Protein AF-A0A0A5I351-F1 (afdb_monomer_lite)

Structure (mmCIF, N/CA/C/O backbone):
data_AF-A0A0A5I351-F1
#
_entry.id   AF-A0A0A5I351-F1
#
loop_
_atom_site.group_PDB
_atom_site.id
_atom_site.type_symbol
_atom_site.label_atom_id
_atom_site.label_alt_id
_atom_site.label_comp_id
_atom_site.label_asym_id
_atom_site.label_entity_id
_atom_site.label_seq_id
_atom_site.pdbx_PDB_ins_code
_atom_site.Cartn_x
_atom_site.Cartn_y
_atom_site.Cartn_z
_atom_site.occupancy
_atom_site.B_iso_or_equiv
_atom_site.auth_seq_id
_atom_site.auth_comp_id
_atom_site.auth_asym_id
_atom_site.auth_atom_id
_atom_site.pdbx_PDB_model_num
ATOM 1 N N . MET A 1 1 ? -51.657 -0.263 31.702 1.00 33.47 1 MET A N 1
ATOM 2 C CA . MET A 1 1 ? -50.292 -0.830 31.653 1.00 33.47 1 MET A CA 1
ATOM 3 C C . MET A 1 1 ? -49.416 0.074 30.795 1.00 33.47 1 MET A C 1
ATOM 5 O O . MET A 1 1 ? -49.515 0.026 29.576 1.00 33.47 1 MET A O 1
ATOM 9 N N . LYS A 1 2 ? -48.629 0.967 31.411 1.00 31.92 2 LYS A N 1
ATOM 10 C CA . LYS A 1 2 ? -47.552 1.670 30.699 1.00 31.92 2 LYS A CA 1
ATOM 11 C C . LYS A 1 2 ? -46.425 0.655 30.531 1.00 31.92 2 LYS A C 1
ATOM 13 O O . LYS A 1 2 ? -45.856 0.227 31.526 1.00 31.92 2 LYS A O 1
ATOM 18 N N . TRP A 1 3 ? -46.160 0.237 29.299 1.00 31.59 3 TRP A N 1
ATOM 19 C CA . TRP A 1 3 ? -44.965 -0.533 28.980 1.00 31.59 3 TRP A CA 1
ATOM 20 C C . TRP A 1 3 ? -43.760 0.332 29.357 1.00 31.59 3 TRP A C 1
ATOM 22 O O . TRP A 1 3 ? -43.550 1.383 28.747 1.00 31.59 3 TRP A O 1
ATOM 32 N N . ILE A 1 4 ? -43.019 -0.053 30.395 1.00 38.47 4 ILE A N 1
ATOM 33 C CA . ILE A 1 4 ? -41.724 0.557 30.695 1.00 38.47 4 ILE A CA 1
ATOM 34 C C . ILE A 1 4 ? -40.824 0.167 29.522 1.00 38.47 4 ILE A C 1
ATOM 36 O O . ILE A 1 4 ? -40.418 -0.983 29.390 1.00 38.47 4 ILE A O 1
ATOM 40 N N . ARG A 1 5 ? -40.603 1.104 28.595 1.00 51.41 5 ARG A N 1
ATOM 41 C CA . ARG A 1 5 ? -39.606 0.945 27.538 1.00 51.41 5 ARG A CA 1
ATOM 42 C C . ARG A 1 5 ? -38.252 1.176 28.183 1.00 51.41 5 ARG A C 1
ATOM 44 O O . ARG A 1 5 ? -37.837 2.319 28.341 1.00 51.41 5 ARG A O 1
ATOM 51 N N . SER A 1 6 ? -37.615 0.104 28.614 1.00 56.00 6 SER A N 1
ATOM 52 C CA . SER A 1 6 ? -36.294 0.186 29.214 1.00 56.00 6 SER A CA 1
ATOM 53 C C . SER A 1 6 ? -35.218 0.516 28.182 1.00 56.00 6 SER A C 1
ATOM 55 O O . SER A 1 6 ? -35.327 0.122 27.017 1.00 56.00 6 SER A O 1
ATOM 57 N N . LEU A 1 7 ? -34.168 1.223 28.609 1.00 60.59 7 LEU A N 1
ATOM 58 C CA . LEU A 1 7 ? -32.968 1.413 27.798 1.00 60.59 7 LEU A CA 1
ATOM 59 C C . LEU A 1 7 ? -32.170 0.099 27.786 1.00 60.59 7 LEU A C 1
ATOM 61 O O . LEU A 1 7 ? -31.776 -0.384 28.846 1.00 60.59 7 LEU A O 1
ATOM 65 N N . ILE A 1 8 ? -31.981 -0.475 26.597 1.00 67.75 8 ILE A N 1
ATOM 66 C CA . ILE A 1 8 ? -31.272 -1.744 26.367 1.00 67.75 8 ILE A CA 1
ATOM 67 C C . ILE A 1 8 ? -30.020 -1.450 25.547 1.00 67.75 8 ILE A C 1
ATOM 69 O O . ILE A 1 8 ? -30.076 -0.661 24.595 1.00 67.75 8 ILE A O 1
ATOM 73 N N . VAL A 1 9 ? -28.925 -2.109 25.915 1.00 63.59 9 VAL A N 1
ATOM 74 C CA . VAL A 1 9 ? -27.643 -2.074 25.214 1.00 63.59 9 VAL A CA 1
ATOM 75 C C . VAL A 1 9 ? -27.428 -3.391 24.491 1.00 63.59 9 VAL A C 1
ATOM 77 O O . VAL A 1 9 ? -27.630 -4.456 25.061 1.00 63.59 9 VAL A O 1
ATOM 80 N N . ILE A 1 10 ? -27.020 -3.314 23.229 1.00 68.56 10 ILE A N 1
ATOM 81 C CA . ILE A 1 10 ? -26.568 -4.458 22.446 1.00 68.56 10 ILE A CA 1
ATOM 82 C C . ILE A 1 10 ? -25.150 -4.151 21.988 1.00 68.56 10 ILE A C 1
ATOM 84 O O . ILE A 1 10 ? -24.910 -3.183 21.260 1.00 68.56 10 ILE A O 1
ATOM 88 N N . LEU A 1 11 ? -24.208 -4.986 22.410 1.00 57.97 11 LEU A N 1
ATOM 89 C CA . LEU A 1 11 ? -22.855 -4.945 21.891 1.00 57.97 11 LEU A CA 1
ATOM 90 C C . LEU A 1 11 ? -22.793 -5.777 20.609 1.00 57.97 11 LEU A C 1
ATOM 92 O O . LEU A 1 11 ? -22.993 -6.989 20.644 1.00 57.97 11 LEU A O 1
ATOM 96 N N . LEU A 1 12 ? -22.513 -5.136 19.477 1.00 51.72 12 LEU A N 1
ATOM 97 C CA . LEU A 1 12 ? -22.332 -5.836 18.208 1.00 51.72 12 LEU A CA 1
ATOM 98 C C . LEU A 1 12 ? -20.835 -5.953 17.925 1.00 51.72 12 LEU A C 1
ATOM 100 O O . LEU A 1 12 ? -20.168 -4.963 17.618 1.00 51.72 12 LEU A O 1
ATOM 104 N N . SER A 1 13 ? -20.297 -7.171 18.002 1.00 45.22 13 SER A N 1
ATOM 105 C CA . SER A 1 13 ? -19.042 -7.494 17.326 1.00 45.22 13 SER A CA 1
ATOM 106 C C . SER A 1 13 ? -19.362 -7.649 15.842 1.00 45.22 13 SER A C 1
ATOM 108 O O . SER A 1 13 ? -20.001 -8.618 15.445 1.00 45.22 13 SER A O 1
ATOM 110 N N . MET A 1 14 ? -18.955 -6.690 15.004 1.00 38.41 14 MET A N 1
ATOM 111 C CA . MET A 1 14 ? -18.854 -6.956 13.567 1.00 38.41 14 MET A CA 1
ATOM 112 C C . MET A 1 14 ? -17.725 -7.973 13.384 1.00 38.41 14 MET A C 1
ATOM 114 O O . MET A 1 14 ? -16.548 -7.619 13.369 1.00 38.41 14 MET A O 1
ATOM 118 N N . THR A 1 15 ? -18.099 -9.242 13.389 1.00 40.66 15 THR A N 1
ATOM 119 C CA . THR A 1 15 ? -17.407 -10.349 12.743 1.00 40.66 15 THR A CA 1
ATOM 120 C C . THR A 1 15 ? -18.491 -11.010 11.905 1.00 40.66 15 THR A C 1
ATOM 122 O O . THR A 1 15 ? -19.522 -11.437 12.427 1.00 40.66 15 THR A O 1
ATOM 125 N N . VAL A 1 16 ? -18.344 -11.004 10.580 1.00 29.11 16 VAL A N 1
ATOM 126 C CA . VAL A 1 16 ? -19.265 -11.749 9.718 1.00 29.11 16 VAL A CA 1
ATOM 127 C C . VAL A 1 16 ? -18.950 -13.227 9.913 1.00 29.11 16 VAL A C 1
ATOM 129 O O . VAL A 1 16 ? -18.081 -13.773 9.248 1.00 29.11 16 VAL A O 1
ATOM 132 N N . ILE A 1 17 ? -19.634 -13.871 10.856 1.00 34.94 17 ILE A N 1
ATOM 133 C CA . ILE A 1 17 ? -19.753 -15.328 10.916 1.00 34.94 17 ILE A CA 1
ATOM 134 C C . ILE A 1 17 ? -21.213 -15.640 11.238 1.00 34.94 17 ILE A C 1
ATOM 136 O O . ILE A 1 17 ? -21.656 -15.571 12.382 1.00 34.94 17 ILE A O 1
ATOM 140 N N . VAL A 1 18 ? -21.983 -15.963 10.200 1.00 34.78 18 VAL A N 1
ATOM 141 C CA . VAL A 1 18 ? -23.310 -16.565 10.349 1.00 34.78 18 VAL A CA 1
ATOM 142 C C . VAL A 1 18 ? -23.125 -18.075 10.378 1.00 34.78 18 VAL A C 1
ATOM 144 O O . VAL A 1 18 ? -23.017 -18.665 9.312 1.00 34.78 18 VAL A O 1
ATOM 147 N N . ILE A 1 19 ? -23.142 -18.703 11.559 1.00 34.41 19 ILE A N 1
ATOM 148 C CA . ILE A 1 19 ? -23.571 -20.104 11.716 1.00 34.41 19 ILE A CA 1
ATOM 149 C C . ILE A 1 19 ? -24.288 -20.263 13.065 1.00 34.41 19 ILE A C 1
ATOM 151 O O . ILE A 1 19 ? -23.690 -20.133 14.129 1.00 34.41 19 ILE A O 1
ATOM 155 N N . TYR A 1 20 ? -25.583 -20.588 13.010 1.00 38.78 20 TYR A N 1
ATOM 156 C CA . TYR A 1 20 ? -26.324 -21.162 14.132 1.00 38.78 20 TYR A CA 1
ATOM 157 C C . TYR A 1 20 ? -25.977 -22.648 14.240 1.00 38.78 20 TYR A C 1
ATOM 159 O O . TYR A 1 20 ? -26.481 -23.430 13.440 1.00 38.78 20 TYR A O 1
ATOM 167 N N . GLN A 1 21 ? -25.200 -23.050 15.245 1.00 35.12 21 GLN A N 1
ATOM 168 C CA . GLN A 1 21 ? -25.317 -24.379 15.852 1.00 35.12 21 GLN A CA 1
ATOM 169 C C . GLN A 1 21 ? -25.038 -24.280 17.352 1.00 35.12 21 GLN A C 1
ATOM 171 O O . GLN A 1 21 ? -23.968 -23.868 17.787 1.00 35.12 21 GLN A O 1
ATOM 176 N N . SER A 1 22 ? -26.043 -24.640 18.145 1.00 42.03 22 SER A N 1
ATOM 177 C CA . SER A 1 22 ? -25.962 -24.749 19.595 1.00 42.03 22 SER A CA 1
ATOM 178 C C . SER A 1 22 ? -25.113 -25.959 19.982 1.00 42.03 22 SER A C 1
ATOM 180 O O . SER A 1 22 ? -25.580 -27.093 19.875 1.00 42.03 22 SER A O 1
ATOM 182 N N . LEU A 1 23 ? -23.901 -25.722 20.471 1.00 35.81 23 LEU A N 1
ATOM 183 C CA . LEU A 1 23 ? -23.112 -26.686 21.231 1.00 35.81 23 LEU A CA 1
ATOM 184 C C . LEU A 1 23 ? -22.472 -25.930 22.393 1.00 35.81 23 LEU A C 1
ATOM 186 O O . LEU A 1 23 ? -21.867 -24.881 22.207 1.00 35.81 23 LEU A O 1
ATOM 190 N N . THR A 1 24 ? -22.656 -26.457 23.598 1.00 44.12 24 THR A N 1
ATOM 191 C CA . THR A 1 24 ? -22.039 -25.984 24.838 1.00 44.12 24 THR A CA 1
ATOM 192 C C . THR A 1 24 ? -20.520 -26.128 24.745 1.00 44.12 24 THR A C 1
ATOM 194 O O . THR A 1 24 ? -19.969 -27.162 25.120 1.00 44.12 24 THR A O 1
ATOM 197 N N . TYR A 1 25 ? -19.856 -25.107 24.217 1.00 45.59 25 TYR A N 1
ATOM 198 C CA . TYR A 1 25 ? -18.427 -24.880 24.385 1.00 45.59 25 TYR A CA 1
ATOM 199 C C . TYR A 1 25 ? -18.243 -23.988 25.615 1.00 45.59 25 TYR A C 1
ATOM 201 O O . TYR A 1 25 ? -19.057 -23.104 25.867 1.00 45.59 25 TYR A O 1
ATOM 209 N N . ALA A 1 26 ? -17.200 -24.230 26.411 1.00 47.50 26 ALA A N 1
ATOM 210 C CA . ALA A 1 26 ? -16.706 -23.177 27.291 1.00 47.50 26 ALA A CA 1
ATOM 211 C C . ALA A 1 26 ? -16.429 -21.965 26.392 1.00 47.50 26 ALA A C 1
ATOM 213 O O . ALA A 1 26 ? -15.724 -22.143 25.401 1.00 47.50 26 ALA A O 1
ATOM 214 N N . ASP A 1 27 ? -17.042 -20.808 26.667 1.00 55.91 27 ASP A N 1
ATOM 215 C CA . ASP A 1 27 ? -16.908 -19.615 25.824 1.00 55.91 27 ASP A CA 1
ATOM 216 C C . ASP A 1 27 ? -15.420 -19.247 25.705 1.00 55.91 27 ASP A C 1
ATOM 218 O O . ASP A 1 27 ? -14.842 -18.615 26.594 1.00 55.91 27 ASP A O 1
ATOM 222 N N . GLU A 1 28 ? -14.764 -19.690 24.630 1.00 71.69 28 GLU A N 1
ATOM 223 C CA . GLU A 1 28 ? -13.428 -19.227 24.291 1.00 71.69 28 GLU A CA 1
ATOM 224 C C . GLU A 1 28 ? -13.524 -17.732 24.002 1.00 71.69 28 GLU A C 1
ATOM 226 O O . GLU A 1 28 ? -14.395 -17.274 23.258 1.00 71.69 28 GLU A O 1
ATOM 231 N N . LEU A 1 29 ? -12.636 -16.955 24.624 1.00 83.69 29 LEU A N 1
ATOM 232 C CA . LEU A 1 29 ? -12.613 -15.513 24.427 1.00 83.69 29 LEU A CA 1
ATOM 233 C C . LEU A 1 29 ? -12.440 -15.190 22.941 1.00 83.69 29 LEU A C 1
ATOM 235 O O . LEU A 1 29 ? -11.512 -15.675 22.288 1.00 83.69 29 LEU A O 1
ATOM 239 N N . GLU A 1 30 ? -13.298 -14.303 22.434 1.00 89.44 30 GLU A N 1
ATOM 240 C CA . GLU A 1 30 ? -13.174 -13.772 21.080 1.00 89.44 30 GLU A CA 1
ATOM 241 C C . GLU A 1 30 ? -11.768 -13.182 20.900 1.00 89.44 30 GLU A C 1
ATOM 243 O O . GLU A 1 30 ? -11.354 -12.288 21.648 1.00 89.44 30 GLU A O 1
ATOM 248 N N . THR A 1 31 ? -11.033 -13.696 19.912 1.00 92.31 31 THR A N 1
ATOM 249 C CA . THR A 1 31 ? -9.697 -13.203 19.578 1.00 92.31 31 THR A CA 1
ATOM 250 C C . THR A 1 31 ? -9.784 -12.208 18.422 1.00 92.31 31 THR A C 1
ATOM 252 O O . THR A 1 31 ? -10.231 -12.547 17.327 1.00 92.31 31 THR A O 1
ATOM 255 N N . VAL A 1 32 ? -9.344 -10.973 18.651 1.00 93.31 32 VAL A N 1
ATOM 256 C CA . VAL A 1 32 ? -9.543 -9.828 17.747 1.00 93.31 32 VAL A CA 1
ATOM 257 C C . VAL A 1 32 ? -8.225 -9.146 17.386 1.00 93.31 32 VAL A C 1
ATOM 259 O O . VAL A 1 32 ? -7.232 -9.285 18.093 1.00 93.31 32 VAL A O 1
ATOM 262 N N . SER A 1 33 ? -8.192 -8.385 16.291 1.00 93.56 33 SER A N 1
ATOM 263 C CA . SER A 1 33 ? -7.034 -7.542 15.959 1.00 93.56 33 SER A CA 1
ATOM 264 C C . SER A 1 33 ? -6.674 -6.582 17.105 1.00 93.56 33 SER A C 1
ATOM 266 O O . SER A 1 33 ? -7.545 -6.118 17.845 1.00 93.56 33 SER A O 1
ATOM 268 N N . THR A 1 34 ? -5.396 -6.211 17.209 1.00 94.19 34 THR A N 1
ATOM 269 C CA . THR A 1 34 ? -4.937 -5.122 18.085 1.00 94.19 34 THR A CA 1
ATOM 270 C C . THR A 1 34 ? -5.583 -3.772 17.753 1.00 94.19 34 THR A C 1
ATOM 272 O O . THR A 1 34 ? -5.580 -2.883 18.597 1.00 94.19 34 THR A O 1
ATOM 275 N N . TYR A 1 35 ? -6.186 -3.625 16.572 1.00 91.62 35 TYR A N 1
ATOM 276 C CA . TYR A 1 35 ? -6.910 -2.431 16.123 1.00 91.62 35 TYR A CA 1
ATOM 277 C C . TYR A 1 35 ? -8.436 -2.543 16.260 1.00 91.62 35 TYR A C 1
ATOM 279 O O . TYR A 1 35 ? -9.181 -1.732 15.705 1.00 91.62 35 TYR A O 1
ATOM 287 N N . LYS A 1 36 ? -8.944 -3.555 16.981 1.00 92.62 36 LYS A N 1
ATOM 288 C CA . LYS A 1 36 ? -10.389 -3.804 17.084 1.00 92.62 36 LYS A CA 1
ATOM 289 C C . LYS A 1 36 ? -11.142 -2.579 17.605 1.00 92.62 36 LYS A C 1
ATOM 291 O O . LYS A 1 36 ? -10.974 -2.167 18.746 1.00 92.62 36 LYS A O 1
ATOM 296 N N . SER A 1 37 ? -12.060 -2.077 16.787 1.00 91.62 37 SER A N 1
ATOM 297 C CA . SER A 1 37 ? -13.068 -1.113 17.220 1.00 91.62 37 SER A CA 1
ATOM 298 C C . SER A 1 37 ? -14.349 -1.821 17.663 1.00 91.62 37 SER A C 1
ATOM 300 O O . SER A 1 37 ? -14.740 -2.849 17.098 1.00 91.62 37 SER A O 1
ATOM 302 N N . TRP A 1 38 ? -15.027 -1.254 18.659 1.00 94.00 38 TRP A N 1
ATOM 303 C CA . TRP A 1 38 ? -16.296 -1.763 19.185 1.00 94.00 38 TRP A CA 1
ATOM 304 C C . TRP A 1 38 ? -17.438 -0.814 18.850 1.00 94.00 38 TRP A C 1
ATOM 306 O O . TRP A 1 38 ? -17.253 0.400 18.830 1.00 94.00 38 TRP A O 1
ATOM 316 N N . LYS A 1 39 ? -18.633 -1.363 18.617 1.00 93.25 39 LYS A N 1
ATOM 317 C CA . LYS A 1 39 ? -19.871 -0.593 18.456 1.00 93.25 39 LYS A CA 1
ATOM 318 C C . LYS A 1 39 ? -20.868 -1.017 19.526 1.00 93.25 39 LYS A C 1
ATOM 320 O O . LYS A 1 39 ? -21.291 -2.174 19.579 1.00 93.25 39 LYS A O 1
ATOM 325 N N . ILE A 1 40 ? -21.256 -0.065 20.364 1.00 91.88 40 ILE A N 1
ATOM 326 C CA . ILE A 1 40 ? -22.314 -0.225 21.359 1.00 91.88 40 ILE A CA 1
ATOM 327 C C . ILE A 1 40 ? -23.579 0.389 20.779 1.00 91.88 40 ILE A C 1
ATOM 329 O O . ILE A 1 40 ? -23.609 1.590 20.523 1.00 91.88 40 ILE A O 1
ATOM 333 N N . THR A 1 41 ? -24.619 -0.416 20.581 1.00 90.50 41 THR A N 1
ATOM 334 C CA . THR A 1 41 ? -25.912 0.056 20.075 1.00 90.50 41 THR A CA 1
ATOM 335 C C . THR A 1 41 ? -26.918 0.156 21.209 1.00 90.50 41 THR A C 1
ATOM 337 O O . THR A 1 41 ? -27.127 -0.788 21.968 1.00 90.50 41 THR A O 1
ATOM 340 N N . PHE A 1 42 ? -27.586 1.294 21.291 1.00 88.75 42 PHE A N 1
ATOM 341 C CA . PHE A 1 42 ? -28.633 1.594 22.248 1.00 88.75 42 PHE A CA 1
ATOM 342 C C . PHE A 1 42 ? -29.983 1.638 21.537 1.00 88.75 42 PHE A C 1
ATOM 344 O O . PHE A 1 42 ? -30.133 2.216 20.458 1.00 88.75 42 PHE A O 1
ATOM 351 N N . ASN A 1 43 ? -31.017 1.076 22.160 1.00 88.56 43 ASN A N 1
ATOM 352 C CA . ASN A 1 43 ? -32.369 1.110 21.591 1.00 88.56 43 ASN A CA 1
ATOM 353 C C . ASN A 1 43 ? -33.010 2.520 21.604 1.00 88.56 43 ASN A C 1
ATOM 355 O O . ASN A 1 43 ? -34.008 2.758 20.917 1.00 88.56 43 ASN A O 1
ATOM 359 N N . THR A 1 44 ? -32.451 3.458 22.374 1.00 91.12 44 THR A N 1
ATOM 360 C CA . THR A 1 44 ? -32.946 4.831 22.558 1.00 91.12 44 THR A CA 1
ATOM 361 C C . THR A 1 44 ? -31.770 5.817 22.509 1.00 91.12 44 THR A C 1
ATOM 363 O O . THR A 1 44 ? -30.730 5.494 23.074 1.00 91.12 44 THR A O 1
ATOM 366 N N . PRO A 1 45 ? -31.922 7.012 21.895 1.00 95.31 45 PRO A N 1
ATOM 367 C CA . PRO A 1 45 ? -30.868 8.031 21.844 1.00 95.31 45 PRO A CA 1
ATOM 368 C C . PRO A 1 45 ? -30.315 8.406 23.228 1.00 95.31 45 PRO A C 1
ATOM 370 O O . PRO A 1 45 ? -31.098 8.659 24.155 1.00 95.31 45 PRO A O 1
ATOM 373 N N . ILE A 1 46 ? -28.992 8.470 23.353 1.00 94.06 46 ILE A N 1
ATOM 374 C CA . ILE A 1 46 ? -28.235 8.674 24.594 1.00 94.06 46 ILE A CA 1
ATOM 375 C C . ILE A 1 46 ? -27.795 10.124 24.757 1.00 94.06 46 ILE A C 1
ATOM 377 O O . ILE A 1 46 ? -27.390 10.761 23.793 1.00 94.06 46 ILE A O 1
ATOM 381 N N . SER A 1 47 ? -27.866 10.647 25.984 1.00 94.62 47 SER A N 1
ATOM 382 C CA . SER A 1 47 ? -27.334 11.975 26.283 1.00 94.62 47 SER A CA 1
ATOM 383 C C . SER A 1 47 ? -25.795 11.960 26.213 1.00 94.62 47 SER A C 1
ATOM 385 O O . SER A 1 47 ? -25.177 11.154 26.919 1.00 94.62 47 SER A O 1
ATOM 387 N N . PRO A 1 48 ? -25.166 12.844 25.413 1.00 93.81 48 PRO A N 1
ATOM 388 C CA . PRO A 1 48 ? -23.709 12.912 25.276 1.00 93.81 48 PRO A CA 1
ATOM 389 C C . PRO A 1 48 ? -22.962 13.131 26.597 1.00 93.81 48 PRO A C 1
ATOM 391 O O . PRO A 1 48 ? -21.855 12.624 26.751 1.00 93.81 48 PRO A O 1
ATOM 394 N N . ASP A 1 49 ? -23.580 13.808 27.572 1.00 94.06 49 ASP A N 1
ATOM 395 C CA . ASP A 1 49 ? -22.973 14.126 28.877 1.00 94.06 49 ASP A CA 1
ATOM 396 C C . ASP A 1 49 ? -22.543 12.876 29.666 1.00 94.06 49 ASP A C 1
ATOM 398 O O . ASP A 1 49 ? -21.682 12.939 30.545 1.00 94.06 49 ASP A O 1
ATOM 402 N N . TYR A 1 50 ? -23.138 11.724 29.344 1.00 92.25 50 TYR A N 1
ATOM 403 C CA . TYR A 1 50 ? -22.883 10.448 30.008 1.00 92.25 50 TYR A CA 1
ATOM 404 C C . TYR A 1 50 ? -21.988 9.508 29.193 1.00 92.25 50 TYR A C 1
ATOM 406 O O . TYR A 1 50 ? -21.799 8.358 29.590 1.00 92.25 50 TYR A O 1
ATOM 414 N N . ILE A 1 51 ? -21.432 9.959 28.065 1.00 93.19 51 ILE A N 1
ATOM 415 C CA . ILE A 1 51 ? -20.487 9.191 27.246 1.00 93.19 51 ILE A CA 1
ATOM 416 C C . ILE A 1 51 ? -19.081 9.745 27.469 1.00 93.19 51 ILE A C 1
ATOM 418 O O . ILE A 1 51 ? -18.700 10.769 26.909 1.00 93.19 51 ILE A O 1
ATOM 422 N N . ASN A 1 52 ? -18.308 9.076 28.322 1.00 93.06 52 ASN A N 1
ATOM 423 C CA . ASN A 1 52 ? -16.953 9.481 28.687 1.00 93.06 52 ASN A CA 1
ATOM 424 C C . ASN A 1 52 ? -16.132 8.268 29.164 1.00 93.06 52 ASN A C 1
ATOM 426 O O . ASN A 1 52 ? -16.634 7.147 29.235 1.00 93.06 52 ASN A O 1
ATOM 430 N N . SER A 1 53 ? -14.864 8.495 29.505 1.00 91.25 53 SER A N 1
ATOM 431 C CA . SER A 1 53 ? -13.921 7.446 29.917 1.00 91.25 53 SER A CA 1
ATOM 432 C C . SER A 1 53 ? -14.196 6.830 31.297 1.00 91.25 53 SER A C 1
ATOM 434 O O . SER A 1 53 ? -13.517 5.870 31.672 1.00 91.25 53 SER A O 1
ATOM 436 N N . ASP A 1 54 ? -15.170 7.342 32.057 1.00 91.69 54 ASP A N 1
ATOM 437 C CA . ASP A 1 54 ? -15.653 6.724 33.296 1.00 91.69 54 ASP A CA 1
ATOM 438 C C . ASP A 1 54 ? -16.844 5.796 33.059 1.00 91.69 54 ASP A C 1
ATOM 440 O O . ASP A 1 54 ? -16.956 4.767 33.733 1.00 91.69 54 ASP A O 1
ATOM 444 N N . SER A 1 55 ? -17.704 6.123 32.089 1.00 92.62 55 SER A N 1
ATOM 445 C CA . SER A 1 55 ? -18.854 5.294 31.722 1.00 92.62 55 SER A CA 1
ATOM 446 C C . SER A 1 55 ? -18.504 4.202 30.716 1.00 92.62 55 SER A C 1
ATOM 448 O O . SER A 1 55 ? -19.041 3.105 30.820 1.00 92.62 55 SER A O 1
ATOM 450 N N . ILE A 1 56 ? -17.599 4.443 29.766 1.00 95.38 56 ILE A N 1
ATOM 451 C CA . ILE A 1 56 ? -17.193 3.447 28.766 1.00 95.38 56 ILE A CA 1
ATOM 452 C C . ILE A 1 56 ? -15.672 3.431 28.664 1.00 95.38 56 ILE A C 1
ATOM 454 O O . ILE A 1 56 ? -15.050 4.434 28.319 1.00 95.38 56 ILE A O 1
ATOM 458 N N . TYR A 1 57 ? -15.056 2.288 28.954 1.00 95.94 57 TYR A N 1
ATOM 459 C CA . TYR A 1 57 ? -13.601 2.154 28.900 1.00 95.94 57 TYR A CA 1
ATOM 460 C C . TYR A 1 57 ? -13.159 0.710 28.689 1.00 95.94 57 TYR A C 1
ATOM 462 O O . TYR A 1 57 ? -13.900 -0.234 28.950 1.00 95.94 57 TYR A O 1
ATOM 470 N N . VAL A 1 58 ? -11.911 0.541 28.256 1.00 97.25 58 VAL A N 1
ATOM 471 C CA . VAL A 1 58 ? -11.260 -0.767 28.130 1.00 97.25 58 VAL A CA 1
ATOM 472 C C . VAL A 1 58 ? -10.237 -0.920 29.253 1.00 97.25 58 VAL A C 1
ATOM 474 O O . VAL A 1 58 ? -9.464 0.002 29.519 1.00 97.25 58 VAL A O 1
ATOM 477 N N . MET A 1 59 ? -10.236 -2.064 29.929 1.00 97.31 59 MET A N 1
ATOM 478 C CA . MET A 1 59 ? -9.272 -2.431 30.965 1.00 97.31 59 MET A CA 1
ATOM 479 C C . MET A 1 59 ? -8.330 -3.506 30.432 1.00 97.31 59 MET A C 1
ATOM 481 O O . MET A 1 59 ? -8.778 -4.452 29.794 1.00 97.31 59 MET A O 1
ATOM 485 N N . ASN A 1 60 ? -7.032 -3.347 30.668 1.00 97.44 60 ASN A N 1
ATOM 486 C CA . ASN A 1 60 ? -6.035 -4.383 30.428 1.00 97.44 60 ASN A CA 1
ATOM 487 C C . ASN A 1 60 ? -5.992 -5.296 31.663 1.00 97.44 60 ASN A C 1
ATOM 489 O O . ASN A 1 60 ? -5.649 -4.829 32.753 1.00 97.44 60 ASN A O 1
ATOM 493 N N . GLU A 1 61 ? -6.330 -6.575 31.495 1.00 97.62 61 GLU A N 1
ATOM 494 C CA . GLU A 1 61 ? -6.465 -7.522 32.614 1.00 97.62 61 GLU A CA 1
ATOM 495 C C . GLU A 1 61 ? -5.121 -7.892 33.251 1.00 97.62 61 GLU A C 1
ATOM 497 O O . GLU A 1 61 ? -5.058 -8.183 34.441 1.00 97.62 61 GLU A O 1
ATOM 502 N N . GLU A 1 62 ? -4.025 -7.832 32.495 1.00 95.44 62 GLU A N 1
ATOM 503 C CA . GLU A 1 62 ? -2.689 -8.157 33.008 1.00 95.44 62 GLU A CA 1
ATOM 504 C C . GLU A 1 62 ? -2.149 -7.064 33.938 1.00 95.44 62 GLU A C 1
ATOM 506 O O . GLU A 1 62 ? -1.465 -7.341 34.922 1.00 95.44 62 GLU A O 1
ATOM 511 N N . THR A 1 63 ? -2.453 -5.802 33.632 1.00 96.25 63 THR A N 1
ATOM 512 C CA . THR A 1 63 ? -1.959 -4.645 34.400 1.00 96.25 63 THR A CA 1
ATOM 513 C C . THR A 1 63 ? -2.974 -4.101 35.401 1.00 96.25 63 THR A C 1
ATOM 515 O O . THR A 1 63 ? -2.604 -3.312 36.273 1.00 96.25 63 THR A O 1
ATOM 518 N N . GLY A 1 64 ? -4.254 -4.450 35.247 1.00 95.94 64 GLY A N 1
ATOM 519 C CA . GLY A 1 64 ? -5.370 -3.858 35.987 1.00 95.94 64 GLY A CA 1
ATOM 520 C C . GLY A 1 64 ? -5.597 -2.370 35.686 1.00 95.94 64 GLY A C 1
ATOM 521 O O . GLY A 1 64 ? -6.261 -1.679 36.460 1.00 95.94 64 GLY A O 1
ATOM 522 N N . LYS A 1 65 ? -5.019 -1.836 34.600 1.00 96.06 65 LYS A N 1
ATOM 523 C CA . LYS A 1 65 ? -5.107 -0.414 34.230 1.00 96.06 65 LYS A CA 1
ATOM 524 C C . LYS A 1 65 ? -6.058 -0.195 33.058 1.00 96.06 65 LYS A C 1
ATOM 526 O O . LYS A 1 65 ? -6.177 -1.033 32.166 1.00 96.06 65 LYS A O 1
ATOM 531 N N . ARG A 1 66 ? -6.708 0.974 33.036 1.00 95.94 66 ARG A N 1
ATOM 532 C CA . ARG A 1 66 ? -7.486 1.425 31.873 1.00 95.94 66 ARG A CA 1
ATOM 533 C C . ARG A 1 66 ? -6.555 1.733 30.700 1.00 95.94 66 ARG A C 1
ATOM 535 O O . ARG A 1 66 ? -5.493 2.324 30.892 1.00 95.94 66 ARG A O 1
ATOM 542 N N . VAL A 1 67 ? -6.988 1.382 29.495 1.00 95.12 67 VAL A N 1
ATOM 543 C CA . VAL A 1 67 ? -6.342 1.793 28.246 1.00 95.12 67 VAL A CA 1
ATOM 544 C C . VAL A 1 67 ? -6.658 3.270 28.013 1.00 95.12 67 VAL A C 1
ATOM 546 O O . VAL A 1 67 ? -7.821 3.642 27.876 1.00 95.12 67 VAL A O 1
ATOM 549 N N . SER A 1 68 ? -5.632 4.121 27.997 1.00 90.56 68 SER A N 1
ATOM 550 C CA . SER A 1 68 ? -5.786 5.575 27.839 1.00 90.56 68 SER A CA 1
ATOM 551 C C . SER A 1 68 ? -5.937 6.026 26.384 1.00 90.56 68 SER A C 1
ATOM 553 O O . SER A 1 68 ? -6.426 7.123 26.134 1.00 90.56 68 SER A O 1
ATOM 555 N N . SER A 1 69 ? -5.534 5.195 25.424 1.00 91.19 69 SER A N 1
ATOM 556 C CA . SER A 1 69 ? -5.547 5.472 23.983 1.00 91.19 69 SER A CA 1
ATOM 557 C C . SER A 1 69 ? -6.833 4.988 23.312 1.00 91.19 69 SER A C 1
ATOM 559 O O . SER A 1 69 ? -6.791 4.273 22.315 1.00 91.19 69 SER A O 1
ATOM 561 N N . VAL A 1 70 ? -7.989 5.317 23.888 1.00 93.50 70 VAL A N 1
ATOM 562 C CA . VAL A 1 70 ? -9.302 4.940 23.349 1.00 93.50 70 VAL A CA 1
ATOM 563 C C . VAL A 1 70 ? -10.150 6.187 23.150 1.00 93.50 70 VAL A C 1
ATOM 565 O O . VAL A 1 70 ? -10.357 6.961 24.084 1.00 93.50 70 VAL A O 1
ATOM 568 N N . GLN A 1 71 ? -10.671 6.355 21.939 1.00 94.69 71 GLN A N 1
ATOM 569 C CA . GLN A 1 71 ? -11.590 7.424 21.579 1.00 94.69 71 GLN A CA 1
ATOM 570 C C . GLN A 1 71 ? -13.029 6.904 21.534 1.00 94.69 71 GLN A C 1
ATOM 572 O O . GLN A 1 71 ? -13.303 5.840 20.975 1.00 94.69 71 GLN A O 1
ATOM 577 N N . LEU A 1 72 ? -13.949 7.677 22.114 1.00 95.12 72 LEU A N 1
ATOM 578 C CA . LEU A 1 72 ? -15.386 7.421 22.075 1.00 95.12 72 LEU A CA 1
ATOM 579 C C . LEU A 1 72 ? -16.047 8.389 21.095 1.00 95.12 72 LEU A C 1
ATOM 581 O O . LEU A 1 72 ? -15.870 9.599 21.216 1.00 95.12 72 LEU A O 1
ATOM 585 N N . ASN A 1 73 ? -16.837 7.864 20.164 1.00 94.75 73 ASN A N 1
ATOM 586 C CA . ASN A 1 73 ? -17.574 8.660 19.186 1.00 94.75 73 ASN A CA 1
ATOM 587 C C . ASN A 1 73 ? -19.055 8.281 19.220 1.00 94.75 73 ASN A C 1
ATOM 589 O O . ASN A 1 73 ? -19.404 7.123 18.991 1.00 94.75 73 ASN A O 1
ATOM 593 N N . LEU A 1 74 ? -19.925 9.251 19.497 1.00 94.88 74 LEU A N 1
ATOM 594 C CA . LEU A 1 74 ? -21.375 9.068 19.475 1.00 94.88 74 LEU A CA 1
ATOM 595 C C . LEU A 1 74 ? -21.914 9.380 18.072 1.00 94.88 74 LEU A C 1
ATOM 597 O O . LEU A 1 74 ? -21.585 10.413 17.489 1.00 94.88 74 LEU A O 1
ATOM 601 N N . SER A 1 75 ? -22.746 8.496 17.528 1.00 96.00 75 SER A N 1
ATOM 602 C CA . SER A 1 75 ? -23.394 8.683 16.230 1.00 96.00 75 SER A CA 1
ATOM 603 C C . SER A 1 75 ? -24.343 9.885 16.225 1.00 96.00 75 SER A C 1
ATOM 605 O O . SER A 1 75 ? -24.844 10.313 17.264 1.00 96.00 75 SER A O 1
ATOM 607 N N . GLN A 1 76 ? -24.659 10.404 15.035 1.00 94.56 76 GLN A N 1
ATOM 608 C CA . GLN A 1 76 ? -25.570 11.548 14.882 1.00 94.56 76 GLN A CA 1
ATOM 609 C C . GLN A 1 76 ? -26.980 11.282 15.436 1.00 94.56 76 GLN A C 1
ATOM 611 O O . GLN A 1 76 ? -27.603 12.178 15.998 1.00 94.56 76 GLN A O 1
ATOM 616 N N . ASP A 1 77 ? -27.474 10.045 15.323 1.00 95.06 77 ASP A N 1
ATOM 617 C CA . ASP A 1 77 ? -28.756 9.624 15.904 1.00 95.06 77 ASP A CA 1
ATOM 618 C C . ASP A 1 77 ? -28.673 9.315 17.412 1.00 95.06 77 ASP A C 1
ATOM 620 O O . ASP A 1 77 ? -29.679 8.962 18.034 1.00 95.06 77 ASP A O 1
ATOM 624 N N . GLN A 1 78 ? -27.477 9.465 17.992 1.00 95.69 78 GLN A N 1
ATOM 625 C CA . GLN A 1 78 ? -27.123 9.237 19.391 1.00 95.69 78 GLN A CA 1
ATOM 626 C C . GLN A 1 78 ? -27.428 7.821 19.890 1.00 95.69 78 GLN A C 1
ATOM 628 O O . GLN A 1 78 ? -27.607 7.606 21.088 1.00 95.69 78 GLN A O 1
ATOM 633 N N . LYS A 1 79 ? -27.514 6.837 18.994 1.00 92.88 79 LYS A N 1
ATOM 634 C CA . LYS A 1 79 ? -27.811 5.442 19.350 1.00 92.88 79 LYS A CA 1
ATOM 635 C C . LYS A 1 79 ? -26.611 4.520 19.272 1.00 92.88 79 LYS A C 1
ATOM 637 O O . LYS A 1 79 ? -26.712 3.397 19.750 1.00 92.88 79 LYS A O 1
ATOM 642 N N . VAL A 1 80 ? -25.502 4.945 18.684 1.00 94.00 80 VAL A N 1
ATOM 643 C CA . VAL A 1 80 ? -24.309 4.112 18.546 1.00 94.00 80 VAL A CA 1
ATOM 644 C C . VAL A 1 80 ? -23.120 4.844 19.136 1.00 94.00 80 VAL A C 1
ATOM 646 O O . VAL A 1 80 ? -22.815 5.960 18.728 1.00 94.00 80 VAL A O 1
ATOM 649 N N . VAL A 1 81 ? -22.439 4.209 20.085 1.00 94.31 81 VAL A N 1
ATOM 650 C CA . VAL A 1 81 ? -21.124 4.655 20.550 1.00 94.31 81 VAL A CA 1
ATOM 651 C C . VAL A 1 81 ? -20.074 3.740 19.941 1.00 94.31 81 VAL A C 1
ATOM 653 O O . VAL A 1 81 ? -20.092 2.529 20.170 1.00 94.31 81 VAL A O 1
ATOM 656 N N . THR A 1 82 ? -19.163 4.319 19.169 1.00 94.12 82 THR A N 1
ATOM 657 C CA . THR A 1 82 ? -17.977 3.631 18.660 1.00 94.12 82 THR A CA 1
ATOM 658 C C . THR A 1 82 ? -16.816 3.854 19.617 1.00 94.12 82 THR A C 1
ATOM 660 O O . THR A 1 82 ? -16.577 4.979 20.054 1.00 94.12 82 THR A O 1
ATOM 663 N N . ILE A 1 83 ? -16.095 2.781 19.922 1.00 95.06 83 ILE A N 1
ATOM 664 C CA . ILE A 1 83 ? -14.895 2.762 20.757 1.00 95.06 83 ILE A CA 1
ATOM 665 C C . ILE A 1 83 ? -13.742 2.361 19.855 1.00 95.06 83 ILE A C 1
ATOM 667 O O . ILE A 1 83 ? -13.713 1.226 19.378 1.00 95.06 83 ILE A O 1
ATOM 671 N N . GLN A 1 84 ? -12.823 3.287 19.614 1.00 92.75 84 GLN A N 1
ATOM 672 C CA . GLN A 1 84 ? -11.724 3.097 18.677 1.00 92.75 84 GLN A CA 1
ATOM 673 C C . GLN A 1 84 ? -10.383 3.271 19.398 1.00 92.75 84 GLN A C 1
ATOM 675 O O . GLN A 1 84 ? -10.168 4.315 20.022 1.00 92.75 84 GLN A O 1
ATOM 680 N N . PRO A 1 85 ? -9.482 2.275 19.354 1.00 93.00 85 PRO A N 1
ATOM 681 C CA . PRO A 1 85 ? -8.117 2.473 19.818 1.00 93.00 85 PRO A CA 1
ATOM 682 C C . PRO A 1 85 ? -7.409 3.499 18.919 1.00 93.00 85 PRO A C 1
ATOM 684 O O . PRO A 1 85 ? -7.419 3.364 17.700 1.00 93.00 85 PRO A O 1
ATOM 687 N N . THR A 1 86 ? -6.789 4.521 19.513 1.00 89.94 86 THR A N 1
ATOM 688 C CA . THR A 1 86 ? -5.928 5.489 18.800 1.00 89.94 86 THR A CA 1
ATOM 689 C C . THR A 1 86 ? -4.483 5.006 18.679 1.00 89.94 86 THR A C 1
ATOM 691 O O . THR A 1 86 ? -3.689 5.576 17.941 1.00 89.94 86 THR A O 1
ATOM 694 N N . VAL A 1 87 ? -4.142 3.954 19.425 1.00 90.19 87 VAL A N 1
ATOM 695 C CA . VAL A 1 87 ? -2.897 3.185 19.356 1.00 90.19 87 VAL A CA 1
ATOM 696 C C . VAL A 1 87 ? -3.298 1.719 19.526 1.00 90.19 87 VAL A C 1
ATOM 698 O O . VAL A 1 87 ? -4.161 1.456 20.373 1.00 90.19 87 VAL A O 1
ATOM 701 N N . PRO A 1 88 ? -2.704 0.769 18.778 1.00 91.75 88 PRO A N 1
ATOM 702 C CA . PRO A 1 88 ? -3.051 -0.643 18.887 1.00 91.75 88 PRO A CA 1
ATOM 703 C C . PRO A 1 88 ? -2.963 -1.146 20.330 1.00 91.75 88 PRO A C 1
ATOM 705 O O . PRO A 1 88 ? -2.027 -0.831 21.070 1.00 91.75 88 PRO A O 1
ATOM 708 N N . TYR A 1 89 ? -3.934 -1.971 20.717 1.00 94.69 89 TYR A N 1
ATOM 709 C CA . TYR A 1 89 ? -3.893 -2.715 21.970 1.00 94.69 89 TYR A CA 1
ATOM 710 C C . TYR A 1 89 ? -2.625 -3.577 22.052 1.00 94.69 89 TYR A C 1
ATOM 712 O O . TYR A 1 89 ? -2.084 -4.012 21.032 1.00 94.69 89 TYR A O 1
ATOM 720 N N . ASN A 1 90 ? -2.173 -3.878 23.274 1.00 94.94 90 ASN A N 1
ATOM 721 C CA . ASN A 1 90 ? -1.078 -4.829 23.469 1.00 94.94 90 ASN A CA 1
ATOM 722 C C . ASN A 1 90 ? -1.426 -6.171 22.800 1.00 94.94 90 ASN A C 1
ATOM 724 O O . ASN A 1 90 ? -2.556 -6.635 22.966 1.00 94.94 90 ASN A O 1
ATOM 728 N N . PRO A 1 91 ? -0.507 -6.781 22.031 1.00 94.56 91 PRO A N 1
ATOM 729 C CA . PRO A 1 91 ? -0.762 -8.042 21.348 1.00 94.56 91 PRO A CA 1
ATOM 730 C C . PRO A 1 91 ? -0.825 -9.202 22.340 1.00 94.56 91 PRO A C 1
ATOM 732 O O . PRO A 1 91 ? -0.148 -9.187 23.365 1.00 94.56 91 PRO A O 1
ATOM 735 N N . THR A 1 92 ? -1.585 -10.243 22.006 1.00 94.88 92 THR A N 1
ATOM 736 C CA . THR A 1 92 ? -1.747 -11.469 22.813 1.00 94.88 92 THR A CA 1
ATOM 737 C C . THR A 1 92 ? -2.261 -11.257 24.244 1.00 94.88 92 THR A C 1
ATOM 739 O O . THR A 1 92 ? -2.162 -12.169 25.063 1.00 94.88 92 THR A O 1
ATOM 742 N N . THR A 1 93 ? -2.868 -10.104 24.525 1.00 96.06 93 THR A N 1
ATOM 743 C CA . THR A 1 93 ? -3.309 -9.673 25.858 1.00 96.06 93 THR A CA 1
ATOM 744 C C . THR A 1 93 ? -4.828 -9.735 25.989 1.00 96.06 93 THR A C 1
ATOM 746 O O . THR A 1 93 ? -5.566 -9.490 25.031 1.00 96.06 93 THR A O 1
ATOM 749 N N . THR A 1 94 ? -5.304 -10.059 27.191 1.00 97.44 94 THR A N 1
ATOM 750 C CA . THR A 1 94 ? -6.734 -10.043 27.525 1.00 97.44 94 THR A CA 1
ATOM 751 C C . THR A 1 94 ? -7.163 -8.665 28.020 1.00 97.44 94 THR A C 1
ATOM 753 O O . THR A 1 94 ? -6.500 -8.040 28.853 1.00 97.44 94 THR A O 1
ATOM 756 N N . PHE A 1 95 ? -8.310 -8.210 27.529 1.00 97.06 95 PHE A N 1
ATOM 757 C CA . PHE A 1 95 ? -8.934 -6.953 27.909 1.00 97.06 95 PHE A CA 1
ATOM 758 C C . PHE A 1 95 ? -10.404 -7.159 28.261 1.00 97.06 95 PHE A C 1
ATOM 760 O O . PHE A 1 95 ? -11.051 -8.075 27.754 1.00 97.06 95 PHE A O 1
ATOM 767 N N . THR A 1 96 ? -10.950 -6.240 29.054 1.00 97.00 96 THR A N 1
ATOM 768 C CA . THR A 1 96 ? -12.392 -6.125 29.292 1.00 97.00 96 THR A CA 1
ATOM 769 C C . THR A 1 96 ? -12.888 -4.758 28.839 1.00 97.00 96 THR A C 1
ATOM 771 O O . THR A 1 96 ? -12.442 -3.725 29.341 1.00 97.00 96 THR A O 1
ATOM 774 N N . LEU A 1 97 ? -13.838 -4.728 27.905 1.00 96.50 97 LEU A N 1
ATOM 775 C CA . LEU A 1 97 ? -14.652 -3.545 27.633 1.00 96.50 97 LEU A CA 1
ATOM 776 C C . LEU A 1 97 ? -15.711 -3.424 28.729 1.00 96.50 97 LEU A C 1
ATOM 778 O O . LEU A 1 97 ? -16.486 -4.355 28.930 1.00 96.50 97 LEU A O 1
ATOM 782 N N . HIS A 1 98 ? -15.772 -2.278 29.397 1.00 95.06 98 HIS A N 1
ATOM 783 C CA . HIS A 1 98 ? -16.769 -1.960 30.412 1.00 95.06 98 HIS A CA 1
ATOM 784 C C . HIS A 1 98 ? -17.717 -0.864 29.930 1.00 95.06 98 HIS A C 1
ATOM 786 O O . HIS A 1 98 ? -17.278 0.154 29.396 1.00 95.06 98 HIS A O 1
ATOM 792 N N . ILE A 1 99 ? -19.006 -1.058 30.199 1.00 94.12 99 ILE A N 1
ATOM 793 C CA . ILE A 1 99 ? -20.096 -0.107 29.981 1.00 94.12 99 ILE A CA 1
ATOM 794 C C . ILE A 1 99 ? -20.788 0.068 31.334 1.00 94.12 99 ILE A C 1
ATOM 796 O O . ILE A 1 99 ? -21.599 -0.753 31.756 1.00 94.12 99 ILE A O 1
ATOM 800 N N . LYS A 1 100 ? -20.410 1.109 32.067 1.00 90.94 100 LYS A N 1
ATOM 801 C CA . LYS A 1 100 ? -20.843 1.376 33.438 1.00 90.94 100 LYS A CA 1
ATOM 802 C C . LYS A 1 100 ? -21.943 2.420 33.514 1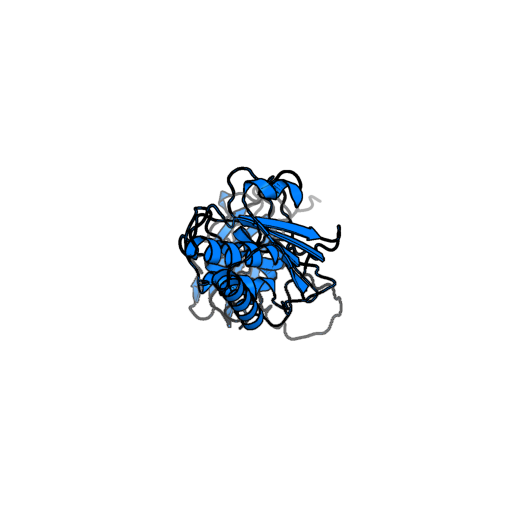.00 90.94 100 LYS A C 1
ATOM 804 O O . LYS A 1 100 ? -22.088 3.291 32.665 1.00 90.94 100 LYS A O 1
ATOM 809 N N . GLN A 1 101 ? -22.708 2.331 34.594 1.00 81.12 101 GLN A N 1
ATOM 810 C CA . GLN A 1 101 ? -23.712 3.319 34.958 1.00 81.12 101 GLN A CA 1
ATOM 811 C C . GLN A 1 101 ? -23.091 4.561 35.627 1.00 81.12 101 GLN A C 1
ATOM 813 O O . GLN A 1 101 ? -22.052 4.439 36.279 1.00 81.12 101 GLN A O 1
ATOM 818 N N . PRO A 1 102 ? -23.774 5.721 35.560 1.00 84.50 102 PRO A N 1
ATOM 819 C CA . PRO A 1 102 ? -25.005 5.955 34.805 1.00 84.50 102 PRO A CA 1
ATOM 820 C C . PRO A 1 102 ? -24.717 6.295 33.333 1.00 84.50 102 PRO A C 1
ATOM 822 O O . PRO A 1 102 ? -23.952 7.204 33.040 1.00 84.50 102 PRO A O 1
ATOM 825 N N . ILE A 1 103 ? -25.407 5.619 32.412 1.00 90.06 103 ILE A N 1
ATOM 826 C CA . ILE A 1 103 ? -25.613 6.094 31.037 1.00 90.06 103 ILE A CA 1
ATOM 827 C C . ILE A 1 103 ? -27.094 6.430 30.918 1.00 90.06 103 ILE A C 1
ATOM 829 O O . ILE A 1 103 ? -27.939 5.585 31.223 1.00 90.06 103 ILE A O 1
ATOM 833 N N . ILE A 1 104 ? -27.422 7.664 30.533 1.00 92.56 104 ILE A N 1
ATOM 834 C CA . ILE A 1 104 ? -28.801 8.164 30.538 1.00 92.56 104 ILE A CA 1
ATOM 835 C C . ILE A 1 104 ? -29.224 8.544 29.124 1.00 92.56 104 ILE A C 1
ATOM 837 O O . ILE A 1 104 ? -28.513 9.237 28.401 1.00 92.56 104 ILE A O 1
ATOM 841 N N . SER A 1 105 ? -30.413 8.099 28.726 1.00 92.94 105 SER A N 1
ATOM 842 C CA . SER A 1 105 ? -31.023 8.513 27.464 1.00 92.94 105 SER A CA 1
ATOM 843 C C . SER A 1 105 ? -31.357 10.007 27.444 1.00 92.94 105 SER A C 1
ATOM 845 O O . SER A 1 105 ? -31.586 10.633 28.476 1.00 92.94 105 SER A O 1
ATOM 847 N N . THR A 1 106 ? -31.535 10.566 26.252 1.00 93.50 106 THR A N 1
ATOM 848 C CA . THR A 1 106 ? -32.078 11.926 26.044 1.00 93.50 106 THR A CA 1
ATOM 849 C C . THR A 1 106 ? -33.453 12.154 26.687 1.00 93.50 106 THR A C 1
ATOM 851 O O . THR A 1 106 ? -33.882 13.289 26.862 1.00 93.50 106 THR A O 1
ATOM 854 N N . LYS A 1 107 ? -34.155 11.077 27.062 1.00 92.44 107 LYS A N 1
ATOM 855 C CA . LYS A 1 107 ? -35.449 11.107 27.761 1.00 92.44 107 LYS A CA 1
ATOM 856 C C . LYS A 1 107 ? -35.323 10.977 29.282 1.00 92.44 107 LYS A C 1
ATOM 858 O O . LYS A 1 107 ? -36.332 10.765 29.949 1.00 92.44 107 LYS A O 1
ATOM 863 N N . GLY A 1 108 ? -34.109 11.027 29.828 1.00 91.12 108 GLY A N 1
ATOM 864 C CA . GLY A 1 108 ? -33.858 10.873 31.262 1.00 91.12 108 GLY A CA 1
ATOM 865 C C . GLY A 1 108 ? -33.988 9.436 31.778 1.00 91.12 108 GLY A C 1
ATOM 866 O O . GLY A 1 108 ? -33.971 9.223 32.986 1.00 91.12 108 GLY A O 1
ATOM 867 N N . MET A 1 109 ? -34.131 8.439 30.896 1.00 88.50 109 MET A N 1
ATOM 868 C CA . MET A 1 109 ? -34.192 7.028 31.303 1.00 88.50 109 MET A CA 1
ATOM 869 C C . MET A 1 109 ? -32.769 6.472 31.449 1.00 88.50 109 MET A C 1
ATOM 871 O O . MET A 1 109 ? -32.040 6.508 30.450 1.00 88.50 109 MET A O 1
ATOM 875 N N . PRO A 1 110 ? -32.368 5.972 32.632 1.00 88.75 110 PRO A N 1
ATOM 876 C CA . PRO A 1 110 ? -31.059 5.363 32.829 1.00 88.75 110 PRO A CA 1
ATOM 877 C C . PRO A 1 110 ? -30.991 3.964 32.204 1.00 88.75 110 PRO A C 1
ATOM 879 O O . PRO A 1 110 ? -32.000 3.267 32.070 1.00 88.75 110 PRO A O 1
ATOM 882 N N . MET A 1 111 ? -29.780 3.549 31.846 1.00 84.75 111 MET A N 1
ATOM 883 C CA . MET A 1 111 ? -29.456 2.174 31.475 1.00 84.75 111 MET A CA 1
ATOM 884 C C . MET A 1 111 ? -29.701 1.250 32.668 1.00 84.75 111 MET A C 1
ATOM 886 O O . MET A 1 111 ? -29.277 1.568 33.778 1.00 84.75 111 MET A O 1
ATOM 890 N N . MET A 1 112 ? -30.386 0.124 32.448 1.00 76.81 112 MET A N 1
ATOM 891 C CA . MET A 1 112 ? -30.826 -0.740 33.551 1.00 76.81 112 MET A CA 1
ATOM 892 C C . MET A 1 112 ? -29.679 -1.445 34.265 1.00 76.81 112 MET A C 1
ATOM 894 O O . MET A 1 112 ? -29.674 -1.481 35.491 1.00 76.81 112 MET A O 1
ATOM 898 N N . GLU A 1 113 ? -28.700 -1.947 33.515 1.00 81.31 113 GLU A N 1
ATOM 899 C CA . GLU A 1 113 ? -27.539 -2.667 34.041 1.00 81.31 113 GLU A CA 1
ATOM 900 C C . GLU A 1 113 ? -26.298 -2.302 33.230 1.00 81.31 113 GLU A C 1
ATOM 902 O O . GLU A 1 113 ? -26.399 -1.943 32.057 1.00 81.31 113 GLU A O 1
ATOM 907 N N . GLY A 1 114 ? -25.142 -2.312 33.892 1.00 85.06 114 GLY A N 1
ATOM 908 C CA . GLY A 1 114 ? -23.863 -2.203 33.205 1.00 85.06 114 GLY A CA 1
ATOM 909 C C . GLY A 1 114 ? -23.529 -3.505 32.489 1.00 85.06 114 GLY A C 1
ATOM 910 O O . GLY A 1 114 ? -23.901 -4.578 32.946 1.00 85.06 114 GLY A O 1
ATOM 911 N N . GLU A 1 115 ? -22.787 -3.396 31.399 1.00 89.56 115 GLU A N 1
ATOM 912 C CA . GLU A 1 115 ? -22.371 -4.527 30.576 1.00 89.56 115 GLU A CA 1
ATOM 913 C C . GLU A 1 115 ? -20.848 -4.598 30.533 1.00 89.56 115 GLU A C 1
ATOM 915 O O . GLU A 1 115 ? -20.150 -3.582 30.650 1.00 89.56 115 GLU A O 1
ATOM 920 N N . GLN A 1 116 ? -20.316 -5.800 30.350 1.00 92.50 116 GLN A N 1
ATOM 921 C CA . GLN A 1 116 ? -18.895 -5.980 30.093 1.00 92.50 116 GLN A CA 1
ATOM 922 C C . GLN A 1 116 ? -18.651 -7.105 29.097 1.00 92.50 116 GLN A C 1
ATOM 924 O O . GLN A 1 116 ? -19.369 -8.102 29.085 1.00 92.50 116 GLN A O 1
ATOM 929 N N . LYS A 1 117 ? -17.605 -6.964 28.284 1.00 92.69 117 LYS A N 1
ATOM 930 C CA . LYS A 1 117 ? -17.165 -8.012 27.362 1.00 92.69 117 LYS A CA 1
ATOM 931 C C . LYS A 1 117 ? -15.662 -8.188 27.445 1.00 92.69 117 LYS A C 1
ATOM 933 O O . LYS A 1 117 ? -14.914 -7.247 27.188 1.00 92.69 117 LYS A O 1
ATOM 938 N N . GLN A 1 118 ? -15.241 -9.405 27.767 1.00 95.50 118 GLN A N 1
ATOM 939 C CA . GLN A 1 118 ? -13.846 -9.800 27.650 1.00 95.50 118 GLN A CA 1
ATOM 940 C C . GLN A 1 118 ? -13.505 -10.165 26.207 1.00 95.50 118 GLN A C 1
ATOM 942 O O . GLN A 1 118 ? -14.323 -10.740 25.487 1.00 95.50 118 GLN A O 1
ATOM 947 N N . PHE A 1 119 ? -12.290 -9.830 25.797 1.00 94.56 119 PHE A N 1
ATOM 948 C CA . PHE A 1 119 ? -11.722 -10.201 24.509 1.00 94.56 119 PHE A CA 1
ATOM 949 C C . PHE A 1 119 ? -10.211 -10.370 24.633 1.00 94.56 119 PHE A C 1
ATOM 951 O O . PHE A 1 119 ? -9.578 -9.806 25.529 1.00 94.56 119 PHE A O 1
ATOM 958 N N . LYS A 1 120 ? -9.624 -11.131 23.715 1.00 95.69 120 LYS A N 1
ATOM 959 C CA . LYS A 1 120 ? -8.175 -11.297 23.616 1.00 95.69 120 LYS A CA 1
ATOM 960 C C . LYS A 1 120 ? -7.676 -10.700 22.310 1.00 95.69 120 LYS A C 1
ATOM 962 O O . LYS A 1 120 ? -8.336 -10.819 21.284 1.00 95.69 120 LYS A O 1
ATOM 967 N N . THR A 1 121 ? -6.520 -10.058 22.314 1.00 94.81 121 THR A N 1
ATOM 968 C CA . THR A 1 121 ? -5.910 -9.573 21.072 1.00 94.81 121 THR A CA 1
ATOM 969 C C . THR A 1 121 ? -5.078 -10.660 20.393 1.00 94.81 121 THR A C 1
ATOM 971 O O . THR A 1 121 ? -4.474 -11.515 21.045 1.00 94.81 121 THR A O 1
ATOM 974 N N . LYS A 1 122 ? -5.031 -10.622 19.060 1.00 93.38 122 LYS A N 1
ATOM 975 C CA . LYS A 1 122 ? -4.099 -11.392 18.227 1.00 93.38 122 LYS A CA 1
ATOM 976 C C . LYS A 1 122 ? -2.651 -10.941 18.474 1.00 93.38 122 LYS A C 1
ATOM 978 O O . LYS A 1 122 ? -2.387 -10.017 19.246 1.00 93.38 122 LYS A O 1
ATOM 983 N N . GLY A 1 123 ? -1.708 -11.612 17.813 1.00 92.31 123 GLY A N 1
ATOM 984 C CA . GLY A 1 123 ? -0.319 -11.164 17.734 1.00 92.31 123 GLY A CA 1
ATOM 985 C C . GLY A 1 123 ? -0.181 -9.763 17.134 1.00 92.31 123 GLY A C 1
ATOM 986 O O . GLY A 1 123 ? -1.143 -9.179 16.635 1.00 92.31 123 GLY A O 1
ATOM 987 N N . LYS A 1 124 ? 1.039 -9.222 17.186 1.00 91.38 124 LYS A N 1
ATOM 988 C CA . LYS A 1 124 ? 1.355 -7.968 16.500 1.00 91.38 124 LYS A CA 1
ATOM 989 C C . LYS A 1 124 ? 1.149 -8.177 14.990 1.00 91.38 124 LYS A C 1
ATOM 991 O O . LYS A 1 124 ? 1.696 -9.157 14.486 1.00 91.38 124 LYS A O 1
ATOM 996 N N . PRO A 1 125 ? 0.416 -7.293 14.291 1.00 92.81 125 PRO A N 1
ATOM 997 C CA . PRO A 1 125 ? 0.251 -7.401 12.847 1.00 92.81 125 PRO A CA 1
ATOM 998 C C . PRO A 1 125 ? 1.584 -7.414 12.093 1.00 92.81 125 PRO A C 1
ATOM 1000 O O . PRO A 1 125 ? 2.574 -6.841 12.562 1.00 92.81 125 PRO A O 1
ATOM 1003 N N . LYS A 1 126 ? 1.594 -8.073 10.929 1.00 95.81 126 LYS A N 1
ATOM 1004 C CA . LYS A 1 126 ? 2.762 -8.212 10.044 1.00 95.81 126 LYS A CA 1
ATOM 1005 C C . LYS A 1 126 ? 3.319 -6.851 9.631 1.00 95.81 126 LYS A C 1
ATOM 1007 O O . LYS A 1 126 ? 4.528 -6.633 9.693 1.00 95.81 126 LYS A O 1
ATOM 1012 N N . TYR A 1 127 ? 2.428 -5.926 9.288 1.00 96.00 127 TYR A N 1
ATOM 1013 C CA . TYR A 1 127 ? 2.772 -4.576 8.853 1.00 96.00 127 TYR A CA 1
ATOM 1014 C C . TYR A 1 127 ? 2.567 -3.536 9.957 1.00 96.00 127 TYR A C 1
ATOM 1016 O O . TYR A 1 127 ? 1.826 -3.747 10.918 1.00 96.00 127 TYR A O 1
ATOM 1024 N N . SER A 1 128 ? 3.270 -2.409 9.846 1.00 94.19 128 SER A N 1
ATOM 1025 C CA . SER A 1 128 ? 3.111 -1.268 10.750 1.00 94.19 128 SER A CA 1
ATOM 1026 C C . SER A 1 128 ? 1.959 -0.367 10.308 1.00 94.19 128 SER A C 1
ATOM 1028 O O . SER A 1 128 ? 1.626 -0.334 9.126 1.00 94.19 128 SER A O 1
ATOM 1030 N N . GLU A 1 129 ? 1.430 0.441 11.234 1.00 91.25 129 GLU A N 1
ATOM 1031 C CA . GLU A 1 129 ? 0.451 1.487 10.897 1.00 91.25 129 GLU A CA 1
ATOM 1032 C C . GLU A 1 129 ? 0.964 2.406 9.790 1.00 91.25 129 GLU A C 1
ATOM 1034 O O . GLU A 1 129 ? 0.263 2.669 8.828 1.00 91.25 129 GLU A O 1
ATOM 1039 N N . GLN A 1 130 ? 2.237 2.803 9.875 1.00 95.00 130 GLN A N 1
ATOM 1040 C CA . GLN A 1 130 ? 2.875 3.653 8.876 1.00 95.00 130 GLN A CA 1
ATOM 1041 C C . GLN A 1 130 ? 2.818 3.048 7.463 1.00 95.00 130 GLN A C 1
ATOM 1043 O O . GLN A 1 130 ? 2.572 3.761 6.493 1.00 95.00 130 GLN A O 1
ATOM 1048 N N . ALA A 1 131 ? 3.062 1.740 7.336 1.00 97.38 131 ALA A N 1
ATOM 1049 C CA . ALA A 1 131 ? 2.982 1.056 6.051 1.00 97.38 131 ALA A CA 1
ATOM 1050 C C . ALA A 1 131 ? 1.530 0.941 5.567 1.00 97.38 131 ALA A C 1
ATOM 1052 O O . ALA A 1 131 ? 1.271 1.151 4.388 1.00 97.38 131 ALA A O 1
ATOM 1053 N N . MET A 1 132 ? 0.583 0.678 6.473 1.00 95.44 132 MET A N 1
ATOM 1054 C CA . MET A 1 132 ? -0.851 0.628 6.165 1.00 95.44 132 MET A CA 1
ATOM 1055 C C . MET A 1 132 ? -1.407 1.987 5.732 1.00 95.44 132 MET A C 1
ATOM 1057 O O . MET A 1 132 ? -2.142 2.059 4.753 1.00 95.44 132 MET A O 1
ATOM 1061 N N . GLU A 1 133 ? -1.058 3.073 6.415 1.00 94.00 133 GLU A N 1
ATOM 1062 C CA . GLU A 1 133 ? -1.418 4.446 6.037 1.00 94.00 133 GLU A CA 1
ATOM 1063 C C . GLU A 1 133 ? -0.848 4.805 4.668 1.00 94.00 133 GLU A C 1
ATOM 1065 O O . GLU A 1 133 ? -1.561 5.331 3.815 1.00 94.00 133 GLU A O 1
ATOM 1070 N N . TYR A 1 134 ? 0.418 4.465 4.423 1.00 96.69 134 TYR A N 1
ATOM 1071 C CA . TYR A 1 134 ? 1.033 4.788 3.146 1.00 96.69 134 TYR A CA 1
ATOM 1072 C C . TYR A 1 134 ? 0.489 3.931 2.000 1.00 96.69 134 TYR A C 1
ATOM 1074 O O . TYR A 1 134 ? 0.223 4.443 0.920 1.00 96.69 134 TYR A O 1
ATOM 1082 N N . PHE A 1 135 ? 0.216 2.649 2.238 1.00 96.88 135 PHE A N 1
ATOM 1083 C CA . PHE A 1 135 ? -0.470 1.807 1.262 1.00 96.88 135 PHE A CA 1
ATOM 1084 C C . PHE A 1 135 ? -1.863 2.358 0.917 1.00 96.88 135 PHE A C 1
ATOM 1086 O O . PHE A 1 135 ? -2.230 2.365 -0.253 1.00 96.88 135 PHE A O 1
ATOM 1093 N N . GLN A 1 136 ? -2.614 2.881 1.896 1.00 93.62 136 GLN A N 1
ATOM 1094 C CA . GLN A 1 136 ? -3.900 3.550 1.639 1.00 93.62 136 GLN A CA 1
ATOM 1095 C C . GLN A 1 136 ? -3.749 4.769 0.724 1.00 93.62 136 GLN A C 1
ATOM 1097 O O . GLN A 1 136 ? -4.556 4.964 -0.179 1.00 93.62 136 GLN A O 1
ATOM 1102 N N . GLU A 1 137 ? -2.716 5.581 0.951 1.00 93.06 137 GLU A N 1
ATOM 1103 C CA . GLU A 1 137 ? -2.437 6.767 0.139 1.00 93.06 137 GLU A CA 1
ATOM 1104 C C . GLU A 1 137 ? -2.069 6.402 -1.307 1.00 93.06 137 GLU A C 1
ATOM 1106 O O . GLU A 1 137 ? -2.533 7.063 -2.236 1.00 93.06 137 GLU A O 1
ATOM 1111 N N . ILE A 1 138 ? -1.267 5.348 -1.491 1.00 94.94 138 ILE A N 1
ATOM 1112 C CA . ILE A 1 138 ? -0.668 4.993 -2.783 1.00 94.94 138 ILE A CA 1
ATOM 1113 C C . ILE A 1 138 ? -1.556 4.068 -3.633 1.00 94.94 138 ILE A C 1
ATOM 1115 O O . ILE A 1 138 ? -1.660 4.257 -4.846 1.00 94.94 138 ILE A O 1
ATOM 1119 N N . ALA A 1 139 ? -2.182 3.056 -3.026 1.00 94.62 139 ALA A N 1
ATOM 1120 C CA . ALA A 1 139 ? -2.867 1.981 -3.752 1.00 94.62 139 ALA A CA 1
ATOM 1121 C C . ALA A 1 139 ? -4.333 2.293 -4.109 1.00 94.62 139 ALA A C 1
ATOM 1123 O O . ALA A 1 139 ? -4.906 1.610 -4.958 1.00 94.62 139 ALA A O 1
ATOM 1124 N N . PHE A 1 140 ? -4.944 3.303 -3.475 1.00 90.12 140 PHE A N 1
ATOM 1125 C CA . PHE A 1 140 ? -6.372 3.612 -3.617 1.00 90.12 140 PHE A CA 1
ATOM 1126 C C . PHE A 1 140 ? -6.630 5.011 -4.166 1.00 90.12 140 PHE A C 1
ATOM 1128 O O . PHE A 1 140 ? -5.910 5.972 -3.885 1.00 90.12 140 PHE A O 1
ATOM 1135 N N . GLY A 1 141 ? -7.746 5.141 -4.882 1.00 68.69 141 GLY A N 1
ATOM 1136 C CA . GLY A 1 141 ? -8.225 6.408 -5.429 1.00 68.69 141 GLY A CA 1
ATOM 1137 C C . GLY A 1 141 ? -7.793 6.672 -6.873 1.00 68.69 141 GLY A C 1
ATOM 1138 O O . GLY A 1 141 ? -7.220 5.831 -7.562 1.00 68.69 141 GLY A O 1
ATOM 1139 N N . SER A 1 142 ? -8.132 7.864 -7.352 1.00 57.50 142 SER A N 1
ATOM 1140 C CA . SER A 1 142 ? -7.713 8.402 -8.644 1.00 57.50 142 SER A CA 1
ATOM 1141 C C . SER A 1 142 ? -7.241 9.828 -8.425 1.00 57.50 142 SER A C 1
ATOM 1143 O O . SER A 1 142 ? -7.811 10.547 -7.609 1.00 57.50 142 SER A O 1
ATOM 1145 N N . GLU A 1 143 ? -6.260 10.274 -9.207 1.00 46.72 143 GLU A N 1
ATOM 1146 C CA . GLU A 1 143 ? -5.903 11.697 -9.292 1.00 46.72 143 GLU A CA 1
ATOM 1147 C C . GLU A 1 143 ? -7.073 12.581 -9.780 1.00 46.72 143 GLU A C 1
ATOM 1149 O O . GLU A 1 143 ? -7.005 13.807 -9.713 1.00 46.72 143 GLU A O 1
ATOM 1154 N N . TRP A 1 144 ? -8.167 11.965 -10.249 1.00 41.88 144 TRP A N 1
ATOM 1155 C CA . TRP A 1 144 ? -9.323 12.610 -10.862 1.00 41.88 144 TRP A CA 1
ATOM 1156 C C . TRP A 1 144 ? -10.635 12.261 -10.129 1.00 41.88 144 TRP A C 1
ATOM 1158 O O . TRP A 1 144 ? -11.565 11.711 -10.720 1.00 41.88 144 TRP A O 1
ATOM 1168 N N . GLY A 1 145 ? -10.726 12.590 -8.834 1.00 45.28 145 GLY A N 1
ATOM 1169 C CA . GLY A 1 145 ? -11.995 12.690 -8.088 1.00 45.28 145 GLY A CA 1
ATOM 1170 C C . GLY A 1 145 ? -12.045 11.979 -6.728 1.00 45.28 145 GLY A C 1
ATOM 1171 O O . GLY A 1 145 ? -11.197 11.157 -6.409 1.00 45.28 145 GLY A O 1
ATOM 1172 N N . ASP A 1 146 ? -13.100 12.265 -5.954 1.00 50.03 146 ASP A N 1
ATOM 1173 C CA . ASP A 1 146 ? -13.355 11.734 -4.596 1.00 50.03 146 ASP A CA 1
ATOM 1174 C C . ASP A 1 146 ? -13.857 10.271 -4.569 1.00 50.03 146 ASP A C 1
ATOM 1176 O O . ASP A 1 146 ? -14.409 9.808 -3.569 1.00 50.03 146 ASP A O 1
ATOM 1180 N N . ALA A 1 147 ? -13.748 9.542 -5.682 1.00 55.53 147 ALA A N 1
ATOM 1181 C CA . ALA A 1 147 ? -14.207 8.160 -5.743 1.00 55.53 147 ALA A CA 1
ATOM 1182 C C . ALA A 1 147 ? -13.170 7.230 -5.092 1.00 55.53 147 ALA A C 1
ATOM 1184 O O . ALA A 1 147 ? -12.008 7.195 -5.499 1.00 55.53 147 ALA A O 1
ATOM 1185 N N . ASP A 1 148 ? -13.612 6.467 -4.092 1.00 63.53 148 ASP A N 1
ATOM 1186 C CA . ASP A 1 148 ? -12.854 5.369 -3.489 1.00 63.53 148 ASP A CA 1
ATOM 1187 C C . ASP A 1 148 ? -12.723 4.246 -4.530 1.00 63.53 148 ASP A C 1
ATOM 1189 O O . ASP A 1 148 ? -13.664 3.487 -4.780 1.00 63.53 148 ASP A O 1
ATOM 1193 N N . TYR A 1 149 ? -11.592 4.221 -5.239 1.00 80.19 149 TYR A N 1
ATOM 1194 C CA . TYR A 1 149 ? -11.308 3.175 -6.213 1.00 80.19 149 TYR A CA 1
ATOM 1195 C C . TYR A 1 149 ? -10.655 1.990 -5.501 1.00 80.19 149 TYR A C 1
ATOM 1197 O O . TYR A 1 149 ? -9.662 2.195 -4.801 1.00 80.19 149 TYR A O 1
ATOM 1205 N N . PRO A 1 150 ? -11.171 0.766 -5.702 1.00 91.38 150 PRO A N 1
ATOM 1206 C CA . PRO A 1 150 ? -10.631 -0.422 -5.059 1.00 91.38 150 PRO A CA 1
ATOM 1207 C C . PRO A 1 150 ? -9.238 -0.774 -5.591 1.00 91.38 150 PRO A C 1
ATOM 1209 O O . PRO A 1 150 ? -8.825 -0.284 -6.647 1.00 91.38 150 PRO A O 1
ATOM 1212 N N . VAL A 1 151 ? -8.554 -1.687 -4.894 1.00 94.19 151 VAL A N 1
ATOM 1213 C CA . VAL A 1 151 ? -7.267 -2.252 -5.321 1.00 94.19 151 VAL A CA 1
ATOM 1214 C C . VAL A 1 151 ? -7.377 -2.761 -6.754 1.00 94.19 151 VAL A C 1
ATOM 1216 O O . VAL A 1 151 ? -8.221 -3.608 -7.065 1.00 94.19 151 VAL A O 1
ATOM 1219 N N . ARG A 1 152 ? -6.472 -2.291 -7.609 1.00 95.00 152 ARG A N 1
ATOM 1220 C CA . ARG A 1 152 ? -6.225 -2.851 -8.938 1.00 95.00 152 ARG A CA 1
ATOM 1221 C C . ARG A 1 152 ? -4.848 -3.475 -8.931 1.00 95.00 152 ARG A C 1
ATOM 1223 O O . ARG A 1 152 ? -3.898 -2.834 -8.500 1.00 95.00 152 ARG A O 1
ATOM 1230 N N . LYS A 1 153 ? -4.740 -4.718 -9.381 1.00 96.50 153 LYS A N 1
ATOM 1231 C CA . LYS A 1 153 ? -3.463 -5.436 -9.441 1.00 96.50 153 LYS A CA 1
ATOM 1232 C C . LYS A 1 153 ? -3.475 -6.463 -10.555 1.00 96.50 153 LYS A C 1
ATOM 1234 O O . LYS A 1 153 ? -4.535 -6.869 -11.035 1.00 96.50 153 LYS A O 1
ATOM 1239 N N . TRP A 1 154 ? -2.288 -6.908 -10.932 1.00 97.94 154 TRP A N 1
ATOM 1240 C CA . TRP A 1 154 ? -2.124 -8.056 -11.808 1.00 97.94 154 TRP A CA 1
ATOM 1241 C C . TRP A 1 154 ? -2.436 -9.348 -11.042 1.00 97.94 154 TRP A C 1
ATOM 1243 O O . TRP A 1 154 ? -1.987 -9.525 -9.911 1.00 97.94 154 TRP A O 1
ATOM 1253 N N . ASN A 1 155 ? -3.160 -10.269 -11.681 1.00 95.75 155 ASN A N 1
ATOM 1254 C CA . ASN A 1 155 ? -3.331 -11.654 -11.207 1.00 95.75 155 ASN A CA 1
ATOM 1255 C C . ASN A 1 155 ? -2.620 -12.676 -12.114 1.00 95.75 155 ASN A C 1
ATOM 1257 O O . ASN A 1 155 ? -2.668 -13.875 -11.862 1.00 95.75 155 ASN A O 1
ATOM 1261 N N . ASN A 1 156 ? -1.985 -12.206 -13.189 1.00 94.88 156 ASN A N 1
ATOM 1262 C CA . ASN A 1 156 ? -1.221 -13.012 -14.134 1.00 94.88 156 ASN A CA 1
ATOM 1263 C C . ASN A 1 156 ? 0.171 -12.403 -14.311 1.00 94.88 156 ASN A C 1
ATOM 1265 O O . ASN A 1 156 ? 0.335 -11.192 -14.185 1.00 94.88 156 ASN A O 1
ATOM 1269 N N . ASN A 1 157 ? 1.147 -13.231 -14.684 1.00 98.25 157 ASN A N 1
ATOM 1270 C CA . ASN A 1 157 ? 2.535 -12.817 -14.903 1.00 98.25 157 ASN A CA 1
ATOM 1271 C C . ASN A 1 157 ? 2.657 -11.770 -16.030 1.00 98.25 157 ASN A C 1
ATOM 1273 O O . ASN A 1 157 ? 2.396 -12.112 -17.197 1.00 98.25 157 ASN A O 1
ATOM 1277 N N . PRO A 1 158 ? 3.082 -10.526 -15.727 1.00 98.44 158 PRO A N 1
ATOM 1278 C CA . PRO A 1 158 ? 3.240 -9.493 -16.739 1.00 98.44 158 PRO A CA 1
ATOM 1279 C C . PRO A 1 158 ? 4.389 -9.793 -17.711 1.00 98.44 158 PRO A C 1
ATOM 1281 O O . PRO A 1 158 ? 5.504 -10.164 -17.335 1.00 98.44 158 PRO A O 1
ATOM 1284 N N . ARG A 1 159 ? 4.105 -9.613 -18.997 1.00 98.81 159 ARG A N 1
ATOM 1285 C CA . ARG A 1 159 ? 4.996 -9.819 -20.138 1.00 98.81 159 ARG A CA 1
ATOM 1286 C C . ARG A 1 159 ? 5.360 -8.462 -20.715 1.00 98.81 159 ARG A C 1
ATOM 1288 O O . ARG A 1 159 ? 4.536 -7.798 -21.339 1.00 98.81 159 ARG A O 1
ATOM 1295 N N . ILE A 1 160 ? 6.604 -8.069 -20.498 1.00 98.88 160 ILE A N 1
ATOM 1296 C CA . ILE A 1 160 ? 7.124 -6.748 -20.818 1.00 98.88 160 ILE A CA 1
ATOM 1297 C C . ILE A 1 160 ? 7.833 -6.801 -22.166 1.00 98.88 160 ILE A C 1
ATOM 1299 O O . ILE A 1 160 ? 8.746 -7.604 -22.359 1.00 98.88 160 ILE A O 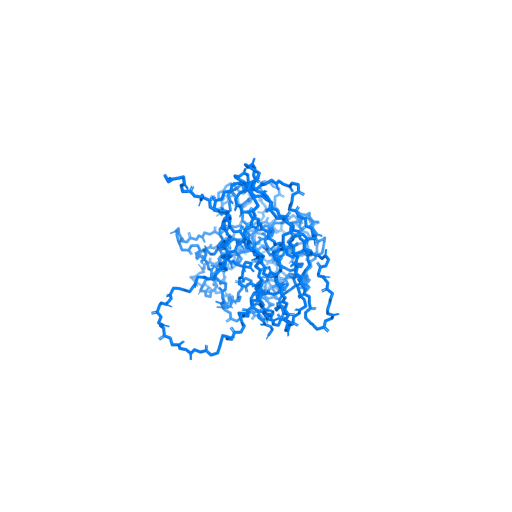1
ATOM 1303 N N . LYS A 1 161 ? 7.476 -5.906 -23.083 1.00 98.75 161 LYS A N 1
ATOM 1304 C CA . LYS A 1 161 ? 8.261 -5.659 -24.296 1.00 98.75 161 LYS A CA 1
ATOM 1305 C C . LYS A 1 161 ? 8.694 -4.207 -24.360 1.00 98.75 161 LYS A C 1
ATOM 1307 O O . LYS A 1 161 ? 7.917 -3.298 -24.082 1.00 98.75 161 LYS A O 1
ATOM 1312 N N . VAL A 1 162 ? 9.948 -4.020 -24.751 1.00 98.75 162 VAL A N 1
ATOM 1313 C CA . VAL A 1 162 ? 10.569 -2.708 -24.894 1.00 98.75 162 VAL A CA 1
ATOM 1314 C C . VAL A 1 162 ? 10.580 -2.295 -26.362 1.00 98.75 162 VAL A C 1
ATOM 1316 O O . VAL A 1 162 ? 10.909 -3.094 -27.240 1.00 98.75 162 VAL A O 1
ATOM 1319 N N . PHE A 1 163 ? 10.234 -1.039 -26.610 1.00 98.44 163 PHE A N 1
ATOM 1320 C CA . PHE A 1 163 ? 10.201 -0.395 -27.916 1.00 98.44 163 PHE A CA 1
ATOM 1321 C C . PHE A 1 163 ? 11.038 0.890 -27.902 1.00 98.44 163 PHE A C 1
ATOM 1323 O O . PHE A 1 163 ? 11.338 1.451 -26.844 1.00 98.44 163 PHE A O 1
ATOM 1330 N N . GLY A 1 164 ? 11.389 1.376 -29.093 1.00 97.06 164 GLY A N 1
ATOM 1331 C CA . GLY A 1 164 ? 12.207 2.574 -29.258 1.00 97.06 164 GLY A CA 1
ATOM 1332 C C . GLY A 1 164 ? 13.696 2.304 -29.037 1.00 97.06 164 GLY A C 1
ATOM 1333 O O . GLY A 1 164 ? 14.192 1.226 -29.367 1.00 97.06 164 GLY A O 1
ATOM 1334 N N . ASN A 1 165 ? 14.412 3.297 -28.510 1.00 94.38 165 ASN A N 1
ATOM 1335 C CA . ASN A 1 165 ? 15.879 3.308 -28.466 1.00 94.38 165 ASN A CA 1
ATOM 1336 C C . ASN A 1 165 ? 16.422 3.493 -27.032 1.00 94.38 165 ASN A C 1
ATOM 1338 O O . ASN A 1 165 ? 17.058 4.514 -26.748 1.00 94.38 165 ASN A O 1
ATOM 1342 N N . PRO A 1 166 ? 16.188 2.542 -26.104 1.00 97.50 166 PRO A N 1
ATOM 1343 C CA . PRO A 1 166 ? 16.794 2.593 -24.775 1.00 97.50 166 PRO A CA 1
ATOM 1344 C C . PRO A 1 166 ? 18.323 2.493 -24.865 1.00 97.50 166 PRO A C 1
ATOM 1346 O O . PRO A 1 166 ? 18.872 1.808 -25.728 1.00 97.50 166 PRO A O 1
ATOM 1349 N N . SER A 1 167 ? 19.031 3.126 -23.932 1.00 98.06 167 SER A N 1
ATOM 1350 C CA . SER A 1 167 ? 20.461 2.863 -23.738 1.00 98.06 167 SER A CA 1
ATOM 1351 C C . SER A 1 167 ? 20.689 1.602 -22.897 1.00 98.06 167 SER A C 1
ATOM 1353 O O . SER A 1 167 ? 19.808 1.176 -22.150 1.00 98.06 167 SER A O 1
ATOM 1355 N N . ASP A 1 168 ? 21.911 1.062 -22.902 1.00 98.19 168 ASP A N 1
ATOM 1356 C CA . ASP A 1 168 ? 22.284 -0.067 -22.032 1.00 98.19 168 ASP A CA 1
ATOM 1357 C C . ASP A 1 168 ? 22.015 0.220 -20.546 1.00 98.19 168 ASP A C 1
ATOM 1359 O O . ASP A 1 168 ? 21.655 -0.670 -19.778 1.00 98.19 168 ASP A O 1
ATOM 1363 N N . LYS A 1 169 ? 22.162 1.481 -20.115 1.00 97.69 169 LYS A N 1
ATOM 1364 C CA . LYS A 1 169 ? 21.854 1.889 -18.735 1.00 97.69 169 LYS A CA 1
ATOM 1365 C C . LYS A 1 169 ? 20.364 1.804 -18.425 1.00 97.69 169 LYS A C 1
ATOM 1367 O O . LYS A 1 169 ? 20.014 1.475 -17.297 1.00 97.69 169 LYS A O 1
ATOM 1372 N N . ASP A 1 170 ? 19.516 2.072 -19.409 1.00 98.50 170 ASP A N 1
ATOM 1373 C CA . ASP A 1 170 ? 18.064 1.992 -19.260 1.00 98.50 170 ASP A CA 1
ATOM 1374 C C . ASP A 1 170 ? 17.624 0.537 -19.174 1.00 98.50 170 ASP A C 1
ATOM 1376 O O . ASP A 1 170 ? 16.887 0.169 -18.264 1.00 98.50 170 ASP A O 1
ATOM 1380 N N . MET A 1 171 ? 18.173 -0.315 -20.044 1.00 98.62 171 MET A N 1
ATOM 1381 C CA . MET A 1 171 ? 17.921 -1.755 -19.998 1.00 98.62 171 MET A CA 1
ATOM 1382 C C . MET A 1 171 ? 18.398 -2.381 -18.685 1.00 98.62 171 MET A C 1
ATOM 1384 O O . MET A 1 171 ? 17.666 -3.170 -18.091 1.00 98.62 171 MET A O 1
ATOM 1388 N N . ASN A 1 172 ? 19.569 -1.984 -18.179 1.00 98.44 172 ASN A N 1
ATOM 1389 C CA . ASN A 1 172 ? 20.051 -2.430 -16.869 1.00 98.44 172 ASN A CA 1
ATOM 1390 C C . ASN A 1 172 ? 19.145 -1.946 -15.726 1.00 98.44 172 ASN A C 1
ATOM 1392 O O . ASN A 1 172 ? 18.856 -2.712 -14.811 1.00 98.44 172 ASN A O 1
ATOM 1396 N N . ALA A 1 173 ? 18.682 -0.692 -15.764 1.00 98.56 173 ALA A N 1
ATOM 1397 C CA . ALA A 1 173 ? 17.751 -0.174 -14.763 1.00 98.56 173 ALA A CA 1
ATOM 1398 C C . ALA A 1 173 ? 16.428 -0.954 -14.774 1.00 98.56 173 ALA A C 1
ATOM 1400 O O . ALA A 1 173 ? 15.963 -1.362 -13.714 1.00 98.56 173 ALA A O 1
ATOM 1401 N N . LEU A 1 174 ? 15.876 -1.227 -15.959 1.00 98.81 174 LEU A N 1
ATOM 1402 C CA . LEU A 1 174 ? 14.656 -2.015 -16.129 1.00 98.81 174 LEU A CA 1
ATOM 1403 C C . LEU A 1 174 ? 14.820 -3.446 -15.603 1.00 98.81 174 LEU A C 1
ATOM 1405 O O . LEU A 1 174 ? 13.996 -3.905 -14.818 1.00 98.81 174 LEU A O 1
ATOM 1409 N N . GLN A 1 175 ? 15.893 -4.139 -15.991 1.00 98.81 175 GLN A N 1
ATOM 1410 C CA . GLN A 1 175 ? 16.168 -5.505 -15.531 1.00 98.81 175 GLN A CA 1
ATOM 1411 C C . GLN A 1 175 ? 16.360 -5.574 -14.014 1.00 98.81 175 GLN A C 1
ATOM 1413 O O . GLN A 1 175 ? 15.837 -6.486 -13.376 1.00 98.81 175 GLN A O 1
ATOM 1418 N N . ASN A 1 176 ? 17.054 -4.595 -13.427 1.00 98.50 176 ASN A N 1
ATOM 1419 C CA . ASN A 1 176 ? 17.205 -4.506 -11.976 1.00 98.50 176 ASN A CA 1
ATOM 1420 C C . ASN A 1 176 ? 15.854 -4.289 -11.287 1.00 98.50 176 ASN A C 1
ATOM 1422 O O . ASN A 1 176 ? 15.560 -4.980 -10.318 1.00 98.50 176 ASN A O 1
ATOM 1426 N N . THR A 1 177 ? 15.014 -3.385 -11.798 1.00 98.75 177 THR A N 1
ATOM 1427 C CA . THR A 1 177 ? 13.665 -3.163 -11.257 1.00 98.75 177 THR A CA 1
ATOM 1428 C C . THR A 1 177 ? 12.817 -4.436 -11.336 1.00 98.75 177 THR A C 1
ATOM 1430 O O . THR A 1 177 ? 12.244 -4.835 -10.328 1.00 98.75 177 THR A O 1
ATOM 1433 N N . ILE A 1 178 ? 12.798 -5.123 -12.485 1.00 98.88 178 ILE A N 1
ATOM 1434 C CA . ILE A 1 178 ? 12.102 -6.410 -12.663 1.00 98.88 178 ILE A CA 1
ATOM 1435 C C . ILE A 1 178 ? 12.591 -7.438 -11.636 1.00 98.88 178 ILE A C 1
ATOM 1437 O O . ILE A 1 178 ? 11.785 -8.066 -10.954 1.00 98.88 178 ILE A O 1
ATOM 1441 N N . SER A 1 179 ? 13.911 -7.595 -11.502 1.00 98.75 179 SER A N 1
ATOM 1442 C CA . SER A 1 179 ? 14.499 -8.554 -10.566 1.00 98.75 179 SER A CA 1
ATOM 1443 C C . SER A 1 179 ? 14.183 -8.222 -9.110 1.00 98.75 179 SER A C 1
ATOM 1445 O O . SER A 1 179 ? 13.978 -9.140 -8.322 1.00 98.75 179 SER A O 1
ATOM 1447 N N . GLU A 1 180 ? 14.174 -6.942 -8.733 1.00 98.56 180 GLU A N 1
ATOM 1448 C CA . GLU A 1 180 ? 13.820 -6.520 -7.378 1.00 98.56 180 GLU A CA 1
ATOM 1449 C C . GLU A 1 180 ? 12.339 -6.785 -7.093 1.00 98.56 180 GLU A C 1
ATOM 1451 O O . GLU A 1 180 ? 12.037 -7.408 -6.081 1.00 98.56 180 GLU A O 1
ATOM 1456 N N . VAL A 1 181 ? 11.424 -6.406 -7.992 1.00 98.69 181 VAL A N 1
ATOM 1457 C CA . VAL A 1 181 ? 9.981 -6.673 -7.834 1.00 98.69 181 VAL A CA 1
ATOM 1458 C C . VAL A 1 181 ? 9.701 -8.175 -7.721 1.00 98.69 181 VAL A C 1
ATOM 1460 O O . VAL A 1 181 ? 8.998 -8.596 -6.805 1.00 98.69 181 VAL A O 1
ATOM 1463 N N . ASN A 1 182 ? 10.286 -8.998 -8.595 1.00 98.75 182 ASN A N 1
ATOM 1464 C CA . ASN A 1 182 ? 10.150 -10.460 -8.527 1.00 98.75 182 ASN A CA 1
ATOM 1465 C C . ASN A 1 182 ? 10.782 -11.060 -7.260 1.00 98.75 182 ASN A C 1
ATOM 1467 O O . ASN A 1 182 ? 10.415 -12.151 -6.849 1.00 98.75 182 ASN A O 1
ATOM 1471 N N . GLY A 1 183 ? 11.763 -10.387 -6.655 1.00 98.56 183 GLY A N 1
ATOM 1472 C CA . GLY A 1 183 ? 12.391 -10.829 -5.408 1.00 98.56 183 GLY A CA 1
ATOM 1473 C C . GLY A 1 183 ? 11.638 -10.403 -4.146 1.00 98.56 183 GLY A C 1
ATOM 1474 O O . GLY A 1 183 ? 11.933 -10.912 -3.067 1.00 98.56 183 GLY A O 1
ATOM 1475 N N . LEU A 1 184 ? 10.703 -9.455 -4.257 1.00 98.50 184 LEU A N 1
ATOM 1476 C CA . LEU A 1 184 ? 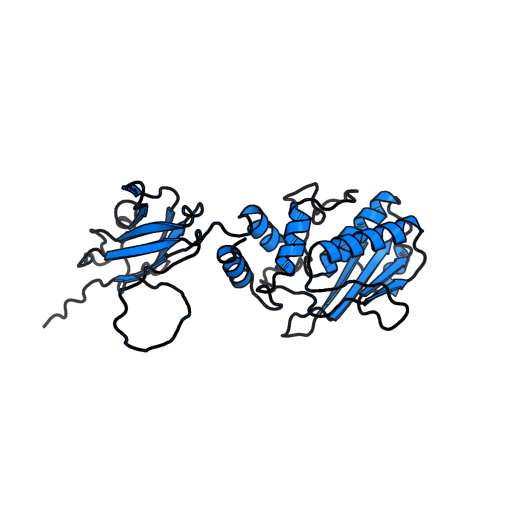9.947 -8.919 -3.125 1.00 98.50 184 LEU A CA 1
ATOM 1477 C C . LEU A 1 184 ? 8.668 -9.700 -2.836 1.00 98.50 184 LEU A C 1
ATOM 1479 O O . LEU A 1 184 ? 8.221 -9.688 -1.695 1.00 98.50 184 LEU A O 1
ATOM 1483 N N . GLN A 1 185 ? 8.100 -10.357 -3.841 1.00 97.19 185 GLN A N 1
ATOM 1484 C CA . GLN A 1 185 ? 6.831 -11.079 -3.774 1.00 97.19 185 GLN A CA 1
ATOM 1485 C C . GLN A 1 185 ? 6.877 -12.304 -4.697 1.00 97.19 185 GLN A C 1
ATOM 1487 O O . GLN A 1 185 ? 7.728 -12.370 -5.579 1.00 97.19 185 GLN A O 1
ATOM 1492 N N . ASP A 1 186 ? 5.970 -13.257 -4.511 1.00 96.25 186 ASP A N 1
ATOM 1493 C CA . ASP A 1 186 ? 5.921 -14.537 -5.233 1.00 96.25 186 ASP A CA 1
ATOM 1494 C C . ASP A 1 186 ? 4.597 -14.784 -5.984 1.00 96.25 186 ASP A C 1
ATOM 1496 O O . ASP A 1 186 ? 4.366 -15.875 -6.506 1.00 96.25 186 ASP A O 1
ATOM 1500 N N . HIS A 1 187 ? 3.740 -13.767 -6.084 1.00 97.00 187 HIS A N 1
ATOM 1501 C CA . HIS A 1 187 ? 2.421 -13.847 -6.709 1.00 97.00 187 HIS A CA 1
ATOM 1502 C C . HIS A 1 187 ? 2.452 -13.619 -8.226 1.00 97.00 187 HIS A C 1
ATOM 1504 O O . HIS A 1 187 ? 1.657 -14.204 -8.962 1.00 97.00 187 HIS A O 1
ATOM 1510 N N . ILE A 1 188 ? 3.359 -12.763 -8.701 1.00 98.19 188 ILE A N 1
ATOM 1511 C CA . ILE A 1 188 ? 3.577 -12.496 -10.124 1.00 98.19 188 ILE A CA 1
ATOM 1512 C C . ILE A 1 188 ? 5.053 -12.592 -10.494 1.00 98.19 188 ILE A C 1
ATOM 1514 O O . ILE A 1 188 ? 5.944 -12.299 -9.699 1.00 98.19 188 ILE A O 1
ATOM 1518 N N . GLU A 1 189 ? 5.311 -12.930 -11.751 1.00 98.56 189 GLU A N 1
ATOM 1519 C CA . GLU A 1 189 ? 6.647 -12.906 -12.342 1.00 98.56 189 GLU A CA 1
ATOM 1520 C C . GLU A 1 189 ? 6.668 -11.968 -13.553 1.00 98.56 189 GLU A C 1
ATOM 1522 O O . GLU A 1 189 ? 6.103 -12.269 -14.608 1.00 98.56 189 GLU A O 1
ATOM 1527 N N . LEU A 1 190 ? 7.341 -10.827 -13.412 1.00 98.81 190 LEU A N 1
ATOM 1528 C CA . LEU A 1 190 ? 7.618 -9.913 -14.515 1.00 98.81 190 LEU A CA 1
ATOM 1529 C C . LEU A 1 190 ? 8.713 -10.516 -15.394 1.00 98.81 190 LEU A C 1
ATOM 1531 O O . LEU A 1 190 ? 9.774 -10.904 -14.898 1.00 98.81 190 LEU A O 1
ATOM 1535 N N . LYS A 1 191 ? 8.503 -10.535 -16.711 1.00 98.44 191 LYS A N 1
ATOM 1536 C CA . LYS A 1 191 ? 9.507 -11.030 -17.663 1.00 98.44 191 LYS A CA 1
ATOM 1537 C C . LYS A 1 191 ? 9.553 -10.222 -18.947 1.00 98.44 191 LYS A C 1
ATOM 1539 O O . LYS A 1 191 ? 8.521 -9.788 -19.448 1.00 98.44 191 LYS A O 1
ATOM 1544 N N . LEU A 1 192 ? 10.752 -10.085 -19.510 1.00 98.75 192 LEU A N 1
ATOM 1545 C CA . LEU A 1 192 ? 10.930 -9.544 -20.856 1.00 98.75 192 LEU A CA 1
ATOM 1546 C C . LEU A 1 192 ? 10.525 -10.590 -21.905 1.00 98.75 192 LEU A C 1
ATOM 1548 O O . LEU A 1 192 ? 10.853 -11.770 -21.764 1.00 98.75 192 LEU A O 1
ATOM 1552 N N . VAL A 1 193 ? 9.825 -10.159 -22.953 1.00 98.69 193 VAL A N 1
ATOM 1553 C CA . VAL A 1 193 ? 9.377 -11.008 -24.066 1.00 98.69 193 VAL A CA 1
ATOM 1554 C C . VAL A 1 193 ? 9.573 -10.322 -25.418 1.00 98.69 193 VAL A C 1
ATOM 1556 O O . VAL A 1 193 ? 9.482 -9.101 -25.537 1.00 98.69 193 VAL A O 1
ATOM 1559 N N . ASP A 1 194 ? 9.754 -11.125 -26.468 1.00 97.31 194 ASP A N 1
ATOM 1560 C CA . ASP A 1 194 ? 9.859 -10.625 -27.846 1.00 97.31 194 ASP A CA 1
ATOM 1561 C C . ASP A 1 194 ? 8.495 -10.493 -28.550 1.00 97.31 194 ASP A C 1
ATOM 1563 O O . ASP A 1 194 ? 8.350 -9.742 -29.521 1.00 97.31 194 ASP A O 1
ATOM 1567 N N . SER A 1 195 ? 7.469 -11.201 -28.069 1.00 96.81 195 SER A N 1
ATOM 1568 C CA . SER A 1 195 ? 6.121 -11.230 -28.654 1.00 96.81 195 SER A CA 1
ATOM 1569 C C . SER A 1 195 ? 5.049 -11.415 -27.581 1.00 96.81 195 SER A C 1
ATOM 1571 O O . SER A 1 195 ? 5.357 -11.926 -26.508 1.00 96.81 195 SER A O 1
ATOM 1573 N N . ASP A 1 196 ? 3.817 -11.002 -27.894 1.00 97.12 196 ASP A N 1
ATOM 1574 C CA . ASP A 1 196 ? 2.660 -11.044 -26.987 1.00 97.12 196 ASP A CA 1
ATOM 1575 C C . ASP A 1 196 ? 2.889 -10.342 -25.625 1.00 97.12 196 ASP A C 1
ATOM 1577 O O . ASP A 1 196 ? 2.746 -10.967 -24.572 1.00 97.12 196 ASP A O 1
ATOM 1581 N N . PRO A 1 197 ? 3.313 -9.061 -25.603 1.00 98.44 197 PRO A N 1
ATOM 1582 C CA . PRO A 1 197 ? 3.401 -8.313 -24.357 1.00 98.44 197 PRO A CA 1
ATOM 1583 C C . PRO A 1 197 ? 2.024 -7.863 -23.880 1.00 98.44 197 PRO A C 1
ATOM 1585 O O . PRO A 1 197 ? 1.150 -7.553 -24.686 1.00 98.44 197 PRO A O 1
ATOM 1588 N N . ASN A 1 198 ? 1.889 -7.722 -22.569 1.00 97.94 198 ASN A N 1
ATOM 1589 C CA . ASN A 1 198 ? 0.799 -6.972 -21.955 1.00 97.94 198 ASN A CA 1
ATOM 1590 C C . ASN A 1 198 ? 1.291 -5.765 -21.138 1.00 97.94 198 ASN A C 1
ATOM 1592 O O . ASN A 1 198 ? 0.485 -4.949 -20.717 1.00 97.94 198 ASN A O 1
ATOM 1596 N N . ILE A 1 199 ? 2.609 -5.597 -20.987 1.00 98.69 199 ILE A N 1
ATOM 1597 C CA . ILE A 1 199 ? 3.227 -4.316 -20.641 1.00 98.69 199 ILE A CA 1
ATOM 1598 C C . ILE A 1 199 ? 4.098 -3.876 -21.818 1.00 98.69 199 ILE A C 1
ATOM 1600 O O . ILE A 1 199 ? 5.036 -4.583 -22.208 1.00 98.69 199 ILE A O 1
ATOM 1604 N N . LYS A 1 200 ? 3.825 -2.701 -22.381 1.00 98.75 200 LYS A N 1
ATOM 1605 C CA . LYS A 1 200 ? 4.653 -2.092 -23.434 1.00 98.75 200 LYS A CA 1
ATOM 1606 C C . LYS A 1 200 ? 5.400 -0.899 -22.855 1.00 98.75 200 LYS A C 1
ATOM 1608 O O . LYS A 1 200 ? 4.784 -0.005 -22.289 1.00 98.75 200 LYS A O 1
ATOM 1613 N N . ILE A 1 201 ? 6.722 -0.881 -22.997 1.00 98.75 201 ILE A N 1
ATOM 1614 C CA . ILE A 1 201 ? 7.558 0.237 -22.544 1.00 98.75 201 ILE A CA 1
ATOM 1615 C C . ILE A 1 201 ? 8.182 0.913 -23.761 1.00 98.75 201 ILE A C 1
ATOM 1617 O O . ILE A 1 201 ? 8.947 0.282 -24.493 1.00 98.75 201 ILE A O 1
ATOM 1621 N N . TYR A 1 202 ? 7.883 2.190 -23.965 1.00 98.56 202 TYR A N 1
ATOM 1622 C CA . TYR A 1 202 ? 8.356 2.993 -25.087 1.00 98.56 202 TYR A CA 1
ATOM 1623 C C . TYR A 1 202 ? 9.451 3.963 -24.631 1.00 98.56 202 TYR A C 1
ATOM 1625 O O . TYR A 1 202 ? 9.209 4.866 -23.831 1.00 98.56 202 TYR A O 1
ATOM 1633 N N . PHE A 1 203 ? 10.662 3.794 -25.167 1.00 98.56 203 PHE A N 1
ATOM 1634 C CA . PHE A 1 203 ? 11.774 4.732 -24.994 1.00 98.56 203 PHE A CA 1
ATOM 1635 C C . PHE A 1 203 ? 11.904 5.613 -26.231 1.00 98.56 203 PHE A C 1
ATOM 1637 O O . PHE A 1 203 ? 12.571 5.243 -27.204 1.00 98.56 203 PHE A O 1
ATOM 1644 N N . VAL A 1 204 ? 11.264 6.777 -26.190 1.00 97.69 204 VAL A N 1
ATOM 1645 C CA . VAL A 1 204 ? 11.151 7.700 -27.328 1.00 97.69 204 VAL A CA 1
ATOM 1646 C C . VAL A 1 204 ? 11.379 9.154 -26.888 1.00 97.69 204 VAL A C 1
ATOM 1648 O O . VAL A 1 204 ? 11.289 9.451 -25.692 1.00 97.69 204 VAL A O 1
ATOM 1651 N N . PRO A 1 205 ? 11.714 10.080 -27.803 1.00 96.88 205 PRO A N 1
ATOM 1652 C CA . PRO A 1 205 ? 11.686 11.514 -27.524 1.00 96.88 205 PRO A CA 1
ATOM 1653 C C . PRO A 1 205 ? 10.342 11.964 -26.937 1.00 96.88 205 PRO A C 1
ATOM 1655 O O . PRO A 1 205 ? 9.294 11.431 -27.288 1.00 96.88 205 PRO A O 1
ATOM 1658 N N . LEU A 1 206 ? 10.356 12.970 -26.054 1.00 95.81 206 LEU A N 1
ATOM 1659 C CA . LEU A 1 206 ? 9.127 13.453 -25.402 1.00 95.81 206 LEU A CA 1
ATOM 1660 C C . LEU A 1 206 ? 8.059 13.919 -26.409 1.00 95.81 206 LEU A C 1
ATOM 1662 O O . LEU A 1 206 ? 6.866 13.800 -26.149 1.00 95.81 206 LEU A O 1
ATOM 1666 N N . GLU A 1 207 ? 8.487 14.472 -27.543 1.00 95.12 207 GLU A N 1
ATOM 1667 C CA . GLU A 1 207 ? 7.585 14.940 -2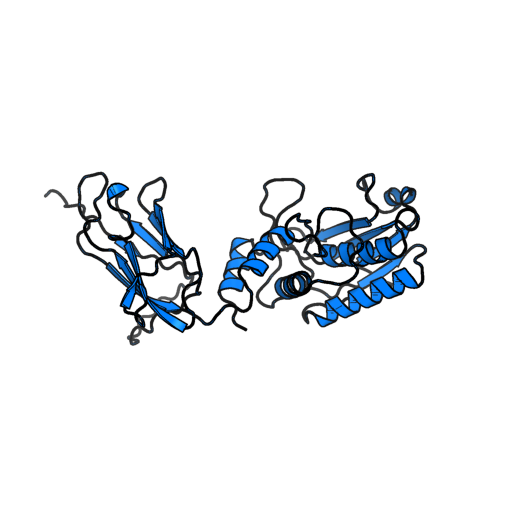8.601 1.00 95.12 207 GLU A CA 1
ATOM 1668 C C . GLU A 1 207 ? 6.799 13.808 -29.280 1.00 95.12 207 GLU A C 1
ATOM 1670 O O . GLU A 1 207 ? 5.691 14.052 -29.753 1.00 95.12 207 GLU A O 1
ATOM 1675 N N . ASP A 1 208 ? 7.307 12.575 -29.217 1.00 96.00 208 ASP A N 1
ATOM 1676 C CA . ASP A 1 208 ? 6.704 11.402 -29.852 1.00 96.00 208 ASP A CA 1
ATOM 1677 C C . ASP A 1 208 ? 5.719 10.672 -28.922 1.00 96.00 208 ASP A C 1
ATOM 1679 O O . ASP A 1 208 ? 5.077 9.710 -29.332 1.00 96.00 208 ASP A O 1
ATOM 1683 N N . PHE A 1 209 ? 5.555 11.103 -27.662 1.00 96.06 209 PHE A N 1
ATOM 1684 C CA . PHE A 1 209 ? 4.664 10.426 -26.702 1.00 96.06 209 PHE A CA 1
ATOM 1685 C C . PHE A 1 209 ? 3.230 10.284 -27.235 1.00 96.06 209 PHE A C 1
ATOM 1687 O O . PHE A 1 209 ? 2.600 9.245 -27.053 1.00 96.06 209 PHE A O 1
ATOM 1694 N N . GLY A 1 210 ? 2.734 11.310 -27.934 1.00 93.81 210 GLY A N 1
ATOM 1695 C CA . GLY A 1 210 ? 1.382 11.327 -28.499 1.00 93.81 210 GLY A CA 1
ATOM 1696 C C . GLY A 1 210 ? 1.165 10.364 -29.669 1.00 93.81 210 GLY A C 1
ATOM 1697 O O . GLY A 1 210 ? 0.033 10.227 -30.121 1.00 93.81 210 GLY A O 1
ATOM 1698 N N . GLU A 1 211 ? 2.214 9.706 -30.171 1.00 95.06 211 GLU A N 1
ATOM 1699 C CA . GLU A 1 211 ? 2.082 8.643 -31.174 1.00 95.06 211 GLU A CA 1
ATOM 1700 C C . GLU A 1 211 ? 1.662 7.302 -30.555 1.00 95.06 211 GLU A C 1
ATOM 1702 O O . GLU A 1 211 ? 1.140 6.441 -31.264 1.00 95.06 211 GLU A O 1
ATOM 1707 N N . TYR A 1 212 ? 1.896 7.121 -29.250 1.00 93.06 212 TYR A N 1
ATOM 1708 C CA . TYR A 1 212 ? 1.696 5.846 -28.556 1.00 93.06 212 TYR A CA 1
ATOM 1709 C C . TYR A 1 212 ? 0.509 5.871 -27.598 1.00 93.06 212 TYR A C 1
ATOM 1711 O O . TYR A 1 212 ? -0.121 4.839 -27.410 1.00 93.06 212 TYR A O 1
ATOM 1719 N N . VAL A 1 213 ? 0.185 7.033 -27.021 1.00 89.56 213 VAL A N 1
ATOM 1720 C CA . VAL A 1 213 ? -0.929 7.188 -26.074 1.00 89.56 213 VAL A CA 1
ATOM 1721 C C . VAL A 1 213 ? -1.771 8.417 -26.377 1.00 89.56 213 VAL A C 1
ATOM 1723 O O . VAL A 1 213 ? -1.275 9.441 -26.851 1.00 89.56 213 VAL A O 1
ATOM 1726 N N . ASP A 1 214 ? -3.053 8.335 -26.032 1.00 87.31 214 ASP A N 1
ATOM 1727 C CA . ASP A 1 214 ? -3.979 9.453 -26.156 1.00 87.31 214 ASP A CA 1
ATOM 1728 C C . ASP A 1 214 ? -3.746 10.492 -25.047 1.00 87.31 214 ASP A C 1
ATOM 1730 O O . ASP A 1 214 ? -3.779 10.181 -23.857 1.00 87.31 214 ASP A O 1
ATOM 1734 N N . ASN A 1 215 ? -3.590 11.763 -25.437 1.00 84.06 215 ASN A N 1
ATOM 1735 C CA . ASN A 1 215 ? -3.450 12.914 -24.533 1.00 84.06 215 ASN A CA 1
ATOM 1736 C C . ASN A 1 215 ? -2.374 12.737 -23.435 1.00 84.06 215 ASN A C 1
ATOM 1738 O O . ASN A 1 215 ? -2.695 12.864 -22.246 1.00 84.06 215 ASN A O 1
ATOM 1742 N N . PRO A 1 216 ? -1.096 12.497 -23.793 1.00 88.50 216 PRO A N 1
ATOM 1743 C CA . PRO A 1 216 ? -0.026 12.442 -22.803 1.00 88.50 216 PRO A CA 1
ATOM 1744 C C . PRO A 1 216 ? 0.027 13.750 -22.007 1.00 88.50 216 PRO A C 1
ATOM 1746 O O . PRO A 1 216 ? -0.075 14.850 -22.564 1.00 88.50 216 PRO A O 1
ATOM 1749 N N . LYS A 1 217 ? 0.203 13.643 -20.687 1.00 85.25 217 LYS A N 1
ATOM 1750 C CA . LYS A 1 217 ? 0.291 14.807 -19.798 1.00 85.25 217 LYS A CA 1
ATOM 1751 C C . LYS A 1 217 ? 1.499 15.660 -20.190 1.00 85.25 217 LYS A C 1
ATOM 1753 O O . LYS A 1 217 ? 2.649 15.248 -20.056 1.00 85.25 217 LYS A O 1
ATOM 1758 N N . ALA A 1 218 ? 1.232 16.858 -20.707 1.00 82.38 218 ALA A N 1
ATOM 1759 C CA . ALA A 1 218 ? 2.275 17.731 -21.229 1.00 82.38 218 ALA A CA 1
ATOM 1760 C C . ALA A 1 218 ? 3.315 18.068 -20.146 1.00 82.38 218 ALA A C 1
ATOM 1762 O O . ALA A 1 218 ? 2.971 18.552 -19.069 1.00 82.38 218 ALA A O 1
ATOM 1763 N N . GLY A 1 219 ? 4.593 17.848 -20.461 1.00 82.62 219 GLY A N 1
ATOM 1764 C CA . GLY A 1 219 ? 5.718 18.134 -19.566 1.00 82.62 219 GLY A CA 1
ATOM 1765 C C . GLY A 1 219 ? 6.167 16.963 -18.687 1.00 82.62 219 GLY A C 1
ATOM 1766 O O . GLY A 1 219 ? 7.250 17.058 -18.112 1.00 82.62 219 GLY A O 1
ATOM 1767 N N . ASN A 1 220 ? 5.418 15.857 -18.636 1.00 90.44 220 ASN A N 1
ATOM 1768 C CA . ASN A 1 220 ? 5.840 14.639 -17.944 1.00 90.44 220 ASN A CA 1
ATOM 1769 C C . ASN A 1 220 ? 6.939 13.914 -18.737 1.00 90.44 220 ASN A C 1
ATOM 1771 O O . ASN A 1 220 ? 6.773 13.637 -19.920 1.00 90.44 220 ASN A O 1
ATOM 1775 N N . TRP A 1 221 ? 8.074 13.612 -18.099 1.00 95.69 221 TRP A N 1
ATOM 1776 C CA . TRP A 1 221 ? 9.195 12.902 -18.744 1.00 95.69 221 TRP A CA 1
ATOM 1777 C C . TRP A 1 221 ? 9.079 11.378 -18.658 1.00 95.69 221 TRP A C 1
ATOM 1779 O O . TRP A 1 221 ? 9.753 10.676 -19.411 1.00 95.69 221 TRP A O 1
ATOM 1789 N N . GLY A 1 222 ? 8.246 10.893 -17.746 1.00 96.06 222 GLY A N 1
ATOM 1790 C CA . GLY A 1 222 ? 7.758 9.528 -17.651 1.00 96.06 222 GLY A CA 1
ATOM 1791 C C . GLY A 1 222 ? 6.253 9.573 -17.413 1.00 96.06 222 GLY A C 1
ATOM 1792 O O . GLY A 1 222 ? 5.746 10.578 -16.901 1.00 96.06 222 GLY A O 1
ATOM 1793 N N . LEU A 1 223 ? 5.543 8.554 -17.882 1.00 95.38 223 LEU A N 1
ATOM 1794 C CA . LEU A 1 223 ? 4.158 8.309 -17.500 1.00 95.38 223 LEU A CA 1
ATOM 1795 C C . LEU A 1 223 ? 3.778 6.854 -17.772 1.00 95.38 223 LEU A C 1
ATOM 1797 O O . LEU A 1 223 ? 4.333 6.215 -18.675 1.00 95.38 223 LEU A O 1
ATOM 1801 N N . PHE A 1 224 ? 2.776 6.373 -17.047 1.00 95.56 224 PHE A N 1
ATOM 1802 C CA . PHE A 1 224 ? 2.155 5.079 -17.270 1.00 95.56 224 PHE A CA 1
ATOM 1803 C C . PHE A 1 224 ? 0.645 5.218 -17.488 1.00 95.56 224 PHE A C 1
ATOM 1805 O O . PHE A 1 224 ? -0.018 6.117 -16.969 1.00 95.56 224 PHE A O 1
ATOM 1812 N N . TYR A 1 225 ? 0.095 4.263 -18.224 1.00 95.00 225 TYR A N 1
ATOM 1813 C CA . TYR A 1 225 ? -1.322 3.943 -18.263 1.00 95.00 225 TYR A CA 1
ATOM 1814 C C . TYR A 1 225 ? -1.472 2.456 -17.984 1.00 95.00 225 TYR A C 1
ATOM 1816 O O . TYR A 1 225 ? -0.625 1.654 -18.376 1.00 95.00 225 TYR A O 1
ATOM 1824 N N . TYR A 1 226 ? -2.561 2.079 -17.330 1.00 95.19 226 TYR A N 1
ATOM 1825 C CA . TYR A 1 226 ? -2.984 0.691 -17.281 1.00 95.19 226 TYR A CA 1
ATOM 1826 C C . TYR A 1 226 ? -4.488 0.603 -17.502 1.00 95.19 226 TYR A C 1
ATOM 1828 O O . TYR A 1 226 ? -5.243 1.534 -17.203 1.00 95.19 226 TYR A O 1
ATOM 1836 N N . TRP A 1 227 ? -4.911 -0.554 -17.981 1.00 94.69 227 TRP A N 1
ATOM 1837 C CA . TRP A 1 227 ? -6.299 -0.929 -18.162 1.00 94.69 227 TRP A CA 1
ATOM 1838 C C . TRP A 1 227 ? -6.593 -2.155 -17.315 1.00 94.69 227 TRP A C 1
ATOM 1840 O O . TRP A 1 227 ? -5.695 -2.839 -16.824 1.00 94.69 227 TRP A O 1
ATOM 1850 N N . TRP A 1 228 ? -7.871 -2.347 -17.038 1.00 93.06 228 TRP A N 1
ATOM 1851 C CA . TRP A 1 228 ? -8.336 -3.465 -16.245 1.00 93.06 228 TRP A CA 1
ATOM 1852 C C . TRP A 1 228 ? -9.696 -3.902 -16.745 1.00 93.06 228 TRP A C 1
ATOM 1854 O O . TRP A 1 228 ? -10.488 -3.087 -17.233 1.00 93.06 228 TRP A O 1
ATOM 1864 N N . GLU A 1 229 ? -9.998 -5.172 -16.517 1.00 85.69 229 GLU A N 1
ATOM 1865 C CA . GLU A 1 229 ? -11.306 -5.728 -16.825 1.00 85.69 229 GLU A CA 1
ATOM 1866 C C . GLU A 1 229 ? -12.378 -5.097 -15.913 1.00 85.69 229 GLU A C 1
ATOM 1868 O O . GLU A 1 229 ? -12.299 -5.204 -14.673 1.00 85.69 229 GLU A O 1
ATOM 1873 N N . PRO A 1 230 ? -13.386 -4.394 -16.473 1.00 80.50 230 PRO A N 1
ATOM 1874 C CA . PRO A 1 230 ? -14.413 -3.736 -15.677 1.00 80.50 230 PRO A CA 1
ATOM 1875 C C . PRO A 1 230 ? -15.173 -4.728 -14.790 1.00 80.50 230 PRO A C 1
ATOM 1877 O O . PRO A 1 230 ? -15.742 -5.705 -15.264 1.00 80.50 230 PRO A O 1
ATOM 1880 N N . GLY A 1 231 ? -15.226 -4.445 -13.487 1.00 81.00 231 GLY A N 1
ATOM 1881 C CA . GLY A 1 231 ? -15.882 -5.300 -12.494 1.00 81.00 231 GLY A CA 1
ATOM 1882 C C . GLY A 1 231 ? -14.974 -6.363 -11.868 1.00 81.00 231 GLY A C 1
ATOM 1883 O O . GLY A 1 231 ? -15.279 -6.801 -10.762 1.00 81.00 231 GLY A O 1
ATOM 1884 N N . GLU A 1 232 ? -13.848 -6.713 -12.499 1.00 87.69 232 GLU A N 1
ATOM 1885 C CA . GLU A 1 232 ? -12.833 -7.594 -11.899 1.00 87.69 232 GLU A CA 1
ATOM 1886 C C . GLU A 1 232 ? -11.677 -6.817 -11.266 1.00 87.69 232 GLU A C 1
ATOM 1888 O O . GLU A 1 232 ? -11.067 -7.296 -10.313 1.00 87.69 232 GLU A O 1
ATOM 1893 N N . PHE A 1 233 ? -11.388 -5.607 -11.767 1.00 93.19 233 PHE A N 1
ATOM 1894 C CA . PHE A 1 233 ? -10.282 -4.756 -11.294 1.00 93.19 233 PHE A CA 1
ATOM 1895 C C . PHE A 1 233 ? -8.895 -5.399 -11.462 1.00 93.19 233 PHE A C 1
ATOM 1897 O O . PHE A 1 233 ? -7.911 -4.947 -10.874 1.00 93.19 233 PHE A O 1
ATOM 1904 N N . VAL A 1 234 ? -8.818 -6.450 -12.277 1.00 96.25 234 VAL A N 1
ATOM 1905 C CA . VAL A 1 234 ? -7.578 -7.128 -12.635 1.00 96.25 234 VAL A CA 1
ATOM 1906 C C . VAL A 1 234 ? -6.941 -6.368 -13.782 1.00 96.25 234 VAL A C 1
ATOM 1908 O O . VAL A 1 234 ? -7.562 -6.203 -14.830 1.00 96.25 234 VAL A O 1
ATOM 1911 N N . ILE A 1 235 ? -5.710 -5.912 -13.567 1.00 97.19 235 ILE A N 1
ATOM 1912 C CA . ILE A 1 235 ? -4.923 -5.255 -14.607 1.00 97.19 235 ILE A CA 1
ATOM 1913 C C . ILE A 1 235 ? -4.546 -6.303 -15.656 1.00 97.19 235 ILE A C 1
ATOM 1915 O O . ILE A 1 235 ? -4.047 -7.382 -15.313 1.00 97.19 235 ILE A O 1
ATOM 1919 N N . ASP A 1 236 ? -4.799 -5.986 -16.919 1.00 96.69 236 ASP A N 1
ATOM 1920 C CA . ASP A 1 236 ? -4.568 -6.867 -18.062 1.00 96.69 236 ASP A CA 1
ATOM 1921 C C . ASP A 1 236 ? -3.662 -6.246 -19.130 1.00 96.69 236 ASP A C 1
ATOM 1923 O O . ASP A 1 236 ? -2.976 -7.001 -19.820 1.00 96.69 236 ASP A O 1
ATOM 1927 N N . GLU A 1 237 ? -3.580 -4.916 -19.204 1.00 97.44 237 GLU A N 1
ATOM 1928 C CA . GLU A 1 237 ? -2.685 -4.171 -20.092 1.00 97.44 237 GLU A CA 1
ATOM 1929 C C . GLU A 1 237 ? -2.078 -2.940 -19.397 1.00 97.44 237 GLU A C 1
ATOM 1931 O O . GLU A 1 237 ? -2.733 -2.268 -18.600 1.00 97.44 237 GLU A O 1
ATOM 1936 N N . ALA A 1 238 ? -0.824 -2.614 -19.722 1.00 97.88 238 ALA A N 1
ATOM 1937 C CA . ALA A 1 238 ? -0.200 -1.345 -19.363 1.00 97.88 238 ALA A CA 1
ATOM 1938 C C . ALA A 1 238 ? 0.747 -0.821 -20.447 1.00 97.88 238 ALA A C 1
ATOM 1940 O O . ALA A 1 238 ? 1.412 -1.576 -21.166 1.00 97.88 238 ALA A O 1
ATOM 1941 N N . GLU A 1 239 ? 0.855 0.499 -20.514 1.00 98.12 239 GLU A N 1
ATOM 1942 C CA . GLU A 1 239 ? 1.776 1.215 -21.383 1.00 98.12 239 GLU A CA 1
ATOM 1943 C C . GLU A 1 239 ? 2.580 2.217 -20.564 1.00 98.12 239 GLU A C 1
ATOM 1945 O O . GLU A 1 239 ? 2.029 2.976 -19.775 1.00 98.12 239 GLU A O 1
ATOM 1950 N N . ILE A 1 240 ? 3.897 2.204 -20.743 1.00 98.50 240 ILE A N 1
ATOM 1951 C CA . ILE A 1 240 ? 4.838 3.069 -20.034 1.00 98.50 240 ILE A CA 1
ATOM 1952 C C . ILE A 1 240 ? 5.650 3.832 -21.071 1.00 98.50 240 ILE A C 1
ATOM 1954 O O . ILE A 1 240 ? 6.203 3.234 -21.995 1.00 98.50 240 ILE A O 1
ATOM 1958 N N . LEU A 1 241 ? 5.760 5.144 -20.911 1.00 98.31 241 LEU A N 1
ATOM 1959 C CA . LEU A 1 241 ? 6.499 6.017 -21.813 1.00 98.31 241 LEU A CA 1
ATOM 1960 C C . LEU A 1 241 ? 7.612 6.698 -21.040 1.00 98.31 241 LEU A C 1
ATOM 1962 O O . LEU A 1 241 ? 7.370 7.315 -20.009 1.00 98.31 241 LEU A O 1
ATOM 1966 N N . ILE A 1 242 ? 8.836 6.598 -21.553 1.00 98.38 242 ILE A N 1
ATOM 1967 C CA . ILE A 1 242 ? 10.034 7.157 -20.933 1.00 98.38 242 ILE A CA 1
ATOM 1968 C C . ILE A 1 242 ? 10.755 8.042 -21.950 1.00 98.38 242 ILE A C 1
ATOM 1970 O O . ILE A 1 242 ? 11.233 7.563 -22.982 1.00 98.38 242 ILE A O 1
ATOM 1974 N N . SER A 1 243 ? 10.895 9.331 -21.636 1.00 97.75 243 SER A N 1
ATOM 1975 C CA . SER A 1 243 ? 11.571 10.295 -22.504 1.00 97.75 243 SER A CA 1
ATOM 1976 C C . SER A 1 243 ? 13.062 9.982 -22.592 1.00 97.75 243 SER A C 1
ATOM 1978 O O . SER A 1 243 ? 13.775 9.907 -21.584 1.00 97.75 243 SER A O 1
ATOM 1980 N N . THR A 1 244 ? 13.572 9.846 -23.814 1.00 97.25 244 THR A N 1
ATOM 1981 C CA . THR A 1 244 ? 15.002 9.603 -24.057 1.00 97.25 244 THR A CA 1
ATOM 1982 C C . THR A 1 244 ? 15.842 10.880 -24.059 1.00 97.25 244 THR A C 1
ATOM 1984 O O . THR A 1 244 ? 17.060 10.800 -23.884 1.00 97.25 244 THR A O 1
ATOM 1987 N N . ASP A 1 245 ? 15.218 12.045 -24.248 1.00 96.31 245 ASP A N 1
ATOM 1988 C CA . ASP A 1 245 ? 15.882 13.309 -24.591 1.00 96.31 245 ASP A CA 1
ATOM 1989 C C . ASP A 1 245 ? 15.788 14.409 -23.516 1.00 96.31 245 ASP A C 1
ATOM 1991 O O . ASP A 1 245 ? 16.553 15.373 -23.583 1.00 96.31 245 ASP A O 1
ATOM 1995 N N . LYS A 1 246 ? 14.897 14.290 -22.520 1.00 96.12 246 LYS A N 1
ATOM 1996 C CA . LYS A 1 246 ? 14.772 15.278 -21.428 1.00 96.12 246 LYS A CA 1
ATOM 1997 C C . LYS A 1 246 ? 15.557 14.921 -20.160 1.00 96.12 246 LYS A C 1
ATOM 1999 O O . LYS A 1 246 ? 16.350 15.756 -19.714 1.00 96.12 246 LYS A O 1
ATOM 2004 N N . PRO A 1 247 ? 15.380 13.734 -19.545 1.00 95.88 247 PRO A N 1
ATOM 2005 C CA . PRO A 1 247 ? 16.044 13.422 -18.288 1.00 95.88 247 PRO A CA 1
ATOM 2006 C C . PRO A 1 247 ? 17.525 13.080 -18.485 1.00 95.88 247 PRO A C 1
ATOM 2008 O O . PRO A 1 247 ? 17.960 12.550 -19.509 1.00 95.88 247 PRO A O 1
ATOM 2011 N N . THR A 1 248 ? 18.317 13.300 -17.435 1.00 96.44 248 THR A N 1
ATOM 2012 C CA . THR A 1 248 ? 19.661 12.703 -17.348 1.00 96.44 248 THR A CA 1
ATOM 2013 C C . THR A 1 248 ? 19.559 11.170 -17.311 1.00 96.44 248 THR A C 1
ATOM 2015 O O . THR A 1 248 ? 18.526 10.653 -16.886 1.00 96.44 248 THR A O 1
ATOM 2018 N N . PRO A 1 249 ? 20.629 10.409 -17.620 1.00 95.31 249 PRO A N 1
ATOM 2019 C CA . PRO A 1 249 ? 20.595 8.948 -17.498 1.00 95.31 249 PRO A CA 1
ATOM 2020 C C . PRO A 1 249 ? 20.148 8.458 -16.112 1.00 95.31 249 PRO A C 1
ATOM 2022 O O . PRO A 1 249 ? 19.411 7.488 -16.007 1.00 95.31 249 PRO A O 1
ATOM 2025 N N . LYS A 1 250 ? 20.544 9.165 -15.044 1.00 96.25 250 LYS A N 1
ATOM 2026 C CA . LYS A 1 250 ? 20.122 8.846 -13.675 1.00 96.25 250 LYS A CA 1
ATOM 2027 C C . LYS A 1 250 ? 18.635 9.141 -13.444 1.00 96.25 250 LYS A C 1
ATOM 2029 O O . LYS A 1 250 ? 17.960 8.349 -12.800 1.00 96.25 250 LYS A O 1
ATOM 2034 N N . GLY A 1 251 ? 18.141 10.265 -13.967 1.00 97.06 251 GLY A N 1
ATOM 2035 C CA . GLY A 1 251 ? 16.715 10.604 -13.928 1.00 97.06 251 GLY A CA 1
ATOM 2036 C C . GLY A 1 251 ? 15.872 9.589 -14.691 1.00 97.06 251 GLY A C 1
ATOM 2037 O O . GLY A 1 251 ? 14.834 9.165 -14.211 1.00 97.06 251 GLY A O 1
ATOM 2038 N N . ARG A 1 252 ? 16.368 9.095 -15.825 1.00 97.44 252 ARG A N 1
ATOM 2039 C CA . ARG A 1 252 ? 15.676 8.057 -16.585 1.00 97.44 252 ARG A CA 1
ATOM 2040 C C . ARG A 1 252 ? 15.635 6.718 -15.852 1.00 97.44 252 ARG A C 1
ATOM 2042 O O . ARG A 1 252 ? 14.601 6.071 -15.854 1.00 97.44 252 ARG A O 1
ATOM 2049 N N . SER A 1 253 ? 16.709 6.334 -15.155 1.00 98.06 253 SER A N 1
ATOM 2050 C CA . SER A 1 253 ? 16.682 5.159 -14.269 1.00 98.06 253 SER A CA 1
ATOM 2051 C C . SER A 1 253 ? 15.675 5.289 -13.121 1.00 98.06 253 SER A C 1
ATOM 2053 O O . SER A 1 253 ? 15.120 4.277 -12.705 1.00 98.06 253 SER A O 1
ATOM 2055 N N . HIS A 1 254 ? 15.454 6.505 -12.609 1.00 97.62 254 HIS A N 1
ATOM 2056 C CA . HIS A 1 254 ? 14.403 6.782 -11.627 1.00 97.62 254 HIS A CA 1
ATOM 2057 C C . HIS A 1 254 ? 13.014 6.575 -12.245 1.00 97.62 254 HIS A C 1
ATOM 2059 O O . HIS A 1 254 ? 12.292 5.710 -11.762 1.00 97.62 254 HIS A O 1
ATOM 2065 N N . LEU A 1 255 ? 12.719 7.234 -13.375 1.00 97.75 255 LEU A N 1
ATOM 2066 C CA . LEU A 1 255 ? 11.440 7.092 -14.087 1.00 97.75 255 LEU A CA 1
ATOM 2067 C C . LEU A 1 255 ? 11.139 5.627 -14.440 1.00 97.75 255 LEU A C 1
ATOM 2069 O O . LEU A 1 255 ? 10.071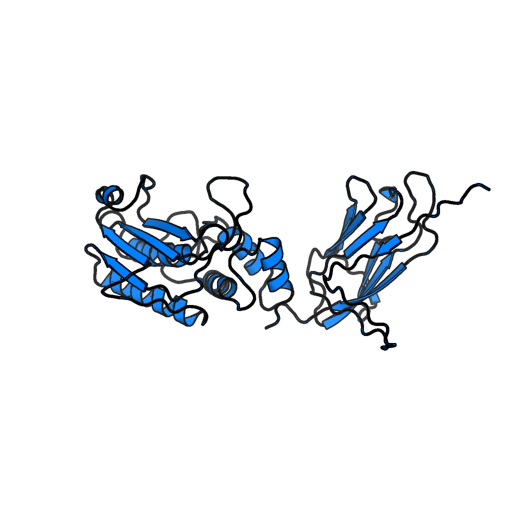 5.122 -14.149 1.00 97.75 255 LEU A O 1
ATOM 2073 N N . ILE A 1 256 ? 12.102 4.874 -14.983 1.00 98.62 256 ILE A N 1
ATOM 2074 C CA . ILE A 1 256 ? 11.900 3.445 -15.299 1.00 98.62 256 ILE A CA 1
ATOM 2075 C C . ILE A 1 256 ? 11.422 2.652 -14.077 1.00 98.62 256 ILE A C 1
ATOM 2077 O O . ILE A 1 256 ? 10.597 1.749 -14.206 1.00 98.62 256 ILE A O 1
ATOM 2081 N N . ARG A 1 257 ? 11.979 2.943 -12.898 1.00 98.56 257 ARG A N 1
ATOM 2082 C CA . ARG A 1 257 ? 11.611 2.254 -11.664 1.00 98.56 257 ARG A CA 1
ATOM 2083 C C . ARG A 1 257 ? 10.242 2.699 -11.173 1.00 98.56 257 ARG A C 1
ATOM 2085 O O . ARG A 1 257 ? 9.433 1.838 -10.847 1.00 98.56 257 ARG A O 1
ATOM 2092 N N . GLU A 1 258 ? 10.008 4.000 -11.117 1.00 98.00 258 GLU A N 1
ATOM 2093 C CA . GLU A 1 258 ? 8.745 4.613 -10.707 1.00 98.00 258 GLU A CA 1
ATOM 2094 C C . GLU A 1 258 ? 7.583 4.104 -11.556 1.00 98.00 258 GLU A C 1
ATOM 2096 O O . GLU A 1 258 ? 6.737 3.369 -11.050 1.00 98.00 258 GLU A O 1
ATOM 2101 N N . GLU A 1 259 ? 7.634 4.350 -12.862 1.00 98.06 259 GLU A N 1
ATOM 2102 C CA . GLU A 1 259 ? 6.539 4.056 -13.785 1.00 98.06 259 GLU A CA 1
ATOM 2103 C C . GLU A 1 259 ? 6.219 2.555 -13.833 1.00 98.06 259 GLU A C 1
ATOM 2105 O O . GLU A 1 259 ? 5.055 2.151 -13.799 1.00 98.06 259 GLU A O 1
ATOM 2110 N N . LEU A 1 260 ? 7.248 1.692 -13.838 1.00 98.69 260 LEU A N 1
ATOM 2111 C CA . LEU A 1 260 ? 7.025 0.247 -13.784 1.00 98.69 260 LEU A CA 1
ATOM 2112 C C . LEU A 1 260 ? 6.382 -0.167 -12.461 1.00 98.69 260 LEU A C 1
ATOM 2114 O O . LEU A 1 260 ? 5.462 -0.976 -12.479 1.00 98.69 260 LEU A O 1
ATOM 2118 N N . THR A 1 261 ? 6.822 0.384 -11.328 1.00 98.19 261 THR A N 1
ATOM 2119 C CA . THR A 1 261 ? 6.251 0.041 -10.015 1.00 98.19 261 THR A CA 1
ATOM 2120 C C . THR A 1 261 ? 4.804 0.502 -9.900 1.00 98.19 261 THR A C 1
ATOM 2122 O O . THR A 1 261 ? 3.953 -0.267 -9.459 1.00 98.19 261 THR A O 1
ATOM 2125 N N . GLN A 1 262 ? 4.506 1.731 -10.320 1.00 97.31 262 GLN A N 1
ATOM 2126 C CA . GLN A 1 262 ? 3.158 2.288 -10.250 1.00 97.31 262 GLN A CA 1
ATOM 2127 C C . GLN A 1 262 ? 2.186 1.526 -11.161 1.00 97.31 262 GLN A C 1
ATOM 2129 O O . GLN A 1 262 ? 1.067 1.211 -10.739 1.00 97.31 262 GLN A O 1
ATOM 2134 N N . SER A 1 263 ? 2.647 1.092 -12.343 1.00 97.75 263 SER A N 1
ATOM 2135 C CA . SER A 1 263 ? 1.865 0.256 -13.270 1.00 97.75 263 SER A CA 1
ATOM 2136 C C . SER A 1 263 ? 1.451 -1.115 -12.705 1.00 97.75 263 SER A C 1
ATOM 2138 O O . SER A 1 263 ? 0.596 -1.792 -13.278 1.00 97.75 263 SER A O 1
ATOM 2140 N N . LEU A 1 264 ? 2.019 -1.542 -11.568 1.00 98.06 264 LEU A N 1
ATOM 2141 C CA . LEU A 1 264 ? 1.629 -2.789 -10.903 1.00 98.06 264 LEU A CA 1
ATOM 2142 C C . LEU A 1 264 ? 0.318 -2.682 -10.123 1.00 98.06 264 LEU A C 1
ATOM 2144 O O . LEU A 1 264 ? -0.220 -3.725 -9.752 1.00 98.06 264 LEU A O 1
ATOM 2148 N N . GLY A 1 265 ? -0.171 -1.466 -9.864 1.00 96.31 265 GLY A N 1
ATOM 2149 C CA . GLY A 1 265 ? -1.314 -1.230 -8.979 1.00 96.31 265 GLY A CA 1
ATOM 2150 C C . GLY A 1 265 ? -1.045 -0.277 -7.814 1.00 96.31 265 GLY A C 1
ATOM 2151 O O . GLY A 1 265 ? -1.820 -0.248 -6.864 1.00 96.31 265 GLY A O 1
ATOM 2152 N N . LEU A 1 266 ? 0.039 0.503 -7.872 1.00 96.81 266 LEU A N 1
ATOM 2153 C CA . LEU A 1 266 ? 0.407 1.510 -6.867 1.00 96.81 266 LEU A CA 1
ATOM 2154 C C . LEU A 1 266 ? 0.415 2.909 -7.509 1.00 96.81 266 LEU A C 1
ATOM 2156 O O . LEU A 1 266 ? 1.473 3.521 -7.602 1.00 96.81 266 LEU A O 1
ATOM 2160 N N . PRO A 1 267 ? -0.723 3.383 -8.048 1.00 94.00 267 PRO A N 1
ATOM 2161 C CA . PRO A 1 267 ? -0.739 4.425 -9.073 1.00 94.00 267 PRO A CA 1
ATOM 2162 C C . PRO A 1 267 ? -0.459 5.845 -8.591 1.00 94.00 267 PRO A C 1
ATOM 2164 O O . PRO A 1 267 ? -0.301 6.720 -9.435 1.00 94.00 267 PRO A O 1
ATOM 2167 N N . ARG A 1 268 ? -0.529 6.118 -7.288 1.00 92.69 268 ARG A N 1
ATOM 2168 C CA . ARG A 1 268 ? -0.509 7.497 -6.792 1.00 92.69 268 ARG A CA 1
ATOM 2169 C C . ARG A 1 268 ? 0.871 7.934 -6.342 1.00 92.69 268 ARG A C 1
ATOM 2171 O O . ARG A 1 268 ? 1.701 7.125 -5.933 1.00 92.69 268 ARG A O 1
ATOM 2178 N N . ASP A 1 269 ? 1.022 9.248 -6.337 1.00 92.81 269 ASP A N 1
ATOM 2179 C CA . ASP A 1 269 ? 2.129 9.961 -5.728 1.00 92.81 269 ASP A CA 1
ATOM 2180 C C . ASP A 1 269 ? 1.750 10.516 -4.349 1.00 92.81 269 ASP A C 1
ATOM 2182 O O . ASP A 1 269 ? 0.576 10.656 -3.987 1.00 92.81 269 ASP A O 1
ATOM 2186 N N . SER A 1 270 ? 2.772 10.886 -3.583 1.00 93.44 270 SER A N 1
ATOM 2187 C CA . SER A 1 270 ? 2.656 11.408 -2.228 1.00 93.44 270 SER A CA 1
ATOM 2188 C C . SER A 1 270 ? 3.736 12.437 -1.907 1.00 93.44 270 SER A C 1
ATOM 2190 O O . SER A 1 270 ? 4.868 12.350 -2.375 1.00 93.44 270 SER A O 1
ATOM 2192 N N . TYR A 1 271 ? 3.425 13.378 -1.014 1.00 94.94 271 TYR A N 1
ATOM 2193 C CA . TYR A 1 271 ? 4.410 14.289 -0.419 1.00 94.94 271 TYR A CA 1
ATOM 2194 C C . TYR A 1 271 ? 4.996 13.783 0.912 1.00 94.94 271 TYR A C 1
ATOM 2196 O O . TYR A 1 271 ? 5.864 14.433 1.499 1.00 94.94 271 TYR A O 1
ATOM 2204 N N . SER A 1 272 ? 4.537 12.633 1.410 1.00 94.56 272 SER A N 1
ATOM 2205 C CA . SER A 1 272 ? 4.824 12.149 2.764 1.00 94.56 272 SER A CA 1
ATOM 2206 C C . SER A 1 272 ? 6.282 11.709 2.949 1.00 94.56 272 SER A C 1
ATOM 2208 O O . SER A 1 272 ? 6.865 11.916 4.016 1.00 94.56 272 SER A O 1
ATOM 2210 N N . TYR A 1 273 ? 6.906 11.136 1.911 1.00 96.00 273 TYR A N 1
ATOM 2211 C CA . TYR A 1 273 ? 8.235 10.521 2.013 1.00 96.00 273 TYR A CA 1
ATOM 2212 C C . TYR A 1 273 ? 9.160 10.919 0.848 1.00 96.00 273 TYR A C 1
ATOM 2214 O O . TYR A 1 273 ? 9.224 10.205 -0.145 1.00 96.00 273 TYR A O 1
ATOM 2222 N N . PRO A 1 274 ? 9.993 11.971 0.988 1.00 94.94 274 PRO A N 1
ATOM 2223 C CA . PRO A 1 274 ? 10.843 12.507 -0.094 1.00 94.94 274 PRO A CA 1
ATOM 2224 C C . PRO A 1 274 ? 11.896 11.571 -0.707 1.00 94.94 274 PRO A C 1
ATOM 2226 O O . PRO A 1 274 ? 12.620 11.961 -1.619 1.00 94.94 274 PRO A O 1
ATOM 2229 N N . LYS A 1 275 ? 12.073 10.371 -0.147 1.00 95.44 275 LYS A N 1
ATOM 2230 C CA . LYS A 1 275 ? 12.985 9.343 -0.674 1.00 95.44 275 LYS A CA 1
ATOM 2231 C C . LYS A 1 275 ? 12.253 8.146 -1.274 1.00 95.44 275 LYS A C 1
ATOM 2233 O O . LYS A 1 275 ? 12.932 7.283 -1.821 1.00 95.44 275 LYS A O 1
ATOM 2238 N N . SER A 1 276 ? 10.936 8.069 -1.091 1.00 96.94 276 SER A N 1
ATOM 2239 C CA . SER A 1 276 ? 10.107 7.008 -1.650 1.00 96.94 276 SER A CA 1
ATOM 2240 C C . SER A 1 276 ? 10.097 7.095 -3.171 1.00 96.94 276 SER A C 1
ATOM 2242 O O . SER A 1 276 ? 10.288 8.171 -3.740 1.00 96.94 276 SER A O 1
ATOM 2244 N N . MET A 1 277 ? 9.871 5.952 -3.813 1.00 96.06 277 MET A N 1
ATOM 2245 C CA . MET A 1 277 ? 9.621 5.885 -5.248 1.00 96.06 277 MET A CA 1
ATOM 2246 C C . MET A 1 277 ? 8.283 6.515 -5.658 1.00 96.06 277 MET A C 1
ATOM 2248 O O . MET A 1 277 ? 8.118 6.803 -6.829 1.00 96.06 277 MET A O 1
ATOM 2252 N N . PHE A 1 278 ? 7.359 6.743 -4.721 1.00 95.69 278 PHE A N 1
ATOM 2253 C CA . PHE A 1 278 ? 6.053 7.360 -4.975 1.00 95.69 278 PHE A CA 1
ATOM 2254 C C . PHE A 1 278 ? 6.029 8.834 -4.542 1.00 95.69 278 PHE A C 1
ATOM 2256 O O . PHE A 1 278 ? 5.017 9.325 -4.040 1.00 95.69 278 PHE A O 1
ATOM 2263 N N . PHE A 1 279 ? 7.170 9.528 -4.591 1.00 95.94 279 PHE A N 1
ATOM 2264 C CA . PHE A 1 279 ? 7.242 10.924 -4.163 1.00 95.94 279 PHE A CA 1
ATOM 2265 C C . PHE A 1 279 ? 6.872 11.870 -5.306 1.00 95.94 279 PHE A C 1
ATOM 2267 O O . PHE A 1 279 ? 7.479 11.823 -6.364 1.00 95.94 279 PHE A O 1
ATOM 2274 N N . GLN A 1 280 ? 5.936 12.785 -5.053 1.00 90.88 280 GLN A N 1
ATOM 2275 C CA . GLN A 1 280 ? 5.310 13.622 -6.083 1.00 90.88 280 GLN A CA 1
ATOM 2276 C C . GLN A 1 280 ? 6.265 14.553 -6.845 1.00 90.88 280 GLN A C 1
ATOM 2278 O O . GLN A 1 280 ? 6.022 14.849 -8.017 1.00 90.88 280 GLN A O 1
ATOM 2283 N N . ASP A 1 281 ? 7.301 15.083 -6.189 1.00 91.31 281 ASP A N 1
ATOM 2284 C CA . ASP A 1 281 ? 8.241 15.986 -6.856 1.00 91.31 281 ASP A CA 1
ATOM 2285 C C . ASP A 1 281 ? 9.361 15.202 -7.539 1.00 91.31 281 ASP A C 1
ATOM 2287 O O . ASP A 1 281 ? 9.870 14.220 -7.006 1.00 91.31 281 ASP A O 1
ATOM 2291 N N . TYR A 1 282 ? 9.839 15.718 -8.675 1.00 86.94 282 TYR A N 1
ATOM 2292 C CA . TYR A 1 282 ? 10.915 15.092 -9.437 1.00 86.94 282 TYR A CA 1
ATOM 2293 C C . TYR A 1 282 ? 12.156 14.803 -8.580 1.00 86.94 282 TYR A C 1
ATOM 2295 O O . TYR A 1 282 ? 12.792 15.712 -8.028 1.00 86.94 282 TYR A O 1
ATOM 2303 N N . THR A 1 283 ? 12.566 13.534 -8.551 1.00 89.81 283 THR A N 1
ATOM 2304 C CA . THR A 1 283 ? 13.790 13.106 -7.877 1.00 89.81 283 THR A CA 1
ATOM 2305 C C . THR A 1 283 ? 14.741 12.369 -8.825 1.00 89.81 283 THR A C 1
ATOM 2307 O O . THR A 1 283 ? 14.580 12.321 -10.041 1.00 89.81 283 THR A O 1
ATOM 2310 N N . THR A 1 284 ? 15.825 11.832 -8.263 1.00 92.56 284 THR A N 1
ATOM 2311 C CA . THR A 1 284 ? 16.708 10.895 -8.970 1.00 92.56 284 THR A CA 1
ATOM 2312 C C . THR A 1 284 ? 17.039 9.691 -8.089 1.00 92.56 284 THR A C 1
ATOM 2314 O O . THR A 1 284 ? 18.149 9.148 -8.161 1.00 92.56 284 THR A O 1
ATOM 2317 N N . VAL A 1 285 ? 16.131 9.310 -7.182 1.00 91.25 285 VAL A N 1
ATOM 2318 C CA . VAL A 1 285 ? 16.327 8.105 -6.367 1.00 91.25 285 VAL A CA 1
ATOM 2319 C C . VAL A 1 285 ? 16.210 6.877 -7.266 1.00 91.25 285 VAL A C 1
ATOM 2321 O O . VAL A 1 285 ? 15.350 6.787 -8.127 1.00 91.25 285 VAL A O 1
ATOM 2324 N N . THR A 1 286 ? 17.135 5.938 -7.121 1.00 90.75 286 THR A N 1
ATOM 2325 C CA . THR A 1 286 ? 17.232 4.761 -8.012 1.00 90.75 286 THR A CA 1
ATOM 2326 C C . THR A 1 286 ? 17.147 3.452 -7.241 1.00 90.75 286 THR A C 1
ATOM 2328 O O . THR A 1 286 ? 17.378 2.391 -7.804 1.00 90.75 286 THR A O 1
ATOM 2331 N N . ALA A 1 287 ? 16.823 3.533 -5.952 1.00 96.12 287 ALA A N 1
ATOM 2332 C CA . ALA A 1 287 ? 16.660 2.400 -5.062 1.00 96.12 287 ALA A CA 1
ATOM 2333 C C . ALA A 1 287 ? 15.317 2.530 -4.348 1.00 96.12 287 ALA A C 1
ATOM 2335 O O . ALA A 1 287 ? 14.928 3.640 -3.984 1.00 96.12 287 ALA A O 1
ATOM 2336 N N . TYR A 1 288 ? 14.651 1.403 -4.119 1.00 98.31 288 TYR A N 1
ATOM 2337 C CA . TYR A 1 288 ? 13.497 1.359 -3.233 1.00 98.31 288 TYR A CA 1
ATOM 2338 C C . TYR A 1 288 ? 13.930 1.607 -1.790 1.00 98.31 288 TYR A C 1
ATOM 2340 O O . TYR A 1 288 ? 14.917 1.036 -1.312 1.00 98.31 288 TYR A O 1
ATOM 2348 N N . THR A 1 289 ? 13.163 2.418 -1.077 1.00 98.12 289 THR A N 1
ATOM 2349 C CA . THR A 1 289 ? 13.189 2.439 0.385 1.00 98.12 289 THR A CA 1
ATOM 2350 C C . THR A 1 289 ? 12.576 1.151 0.939 1.00 98.12 289 THR A C 1
ATOM 2352 O O . THR A 1 289 ? 11.860 0.435 0.243 1.00 98.12 289 THR A O 1
ATOM 2355 N N . GLU A 1 290 ? 12.822 0.850 2.216 1.00 98.19 290 GLU A N 1
ATOM 2356 C CA . GLU A 1 290 ? 12.155 -0.285 2.876 1.00 98.19 290 GLU A CA 1
ATOM 2357 C C . GLU A 1 290 ? 10.631 -0.134 2.877 1.00 98.19 290 GLU A C 1
ATOM 2359 O O . GLU A 1 290 ? 9.912 -1.126 2.794 1.00 98.19 290 GLU A O 1
ATOM 2364 N N . LEU A 1 291 ? 10.138 1.107 2.907 1.00 98.00 291 LEU A N 1
ATOM 2365 C CA . LEU A 1 291 ? 8.716 1.381 2.807 1.00 98.00 291 LEU A CA 1
ATOM 2366 C C . LEU A 1 291 ? 8.195 1.013 1.408 1.00 98.00 291 LEU A C 1
ATOM 2368 O O . LEU A 1 291 ? 7.256 0.235 1.320 1.00 98.00 291 LEU A O 1
ATOM 2372 N N . ASP A 1 292 ? 8.859 1.437 0.328 1.00 98.50 292 ASP A N 1
ATOM 2373 C CA . ASP A 1 292 ? 8.457 1.075 -1.047 1.00 98.50 292 ASP A CA 1
ATOM 2374 C C . ASP A 1 292 ? 8.406 -0.446 -1.251 1.00 98.50 292 ASP A C 1
ATOM 2376 O O . ASP A 1 292 ? 7.440 -0.979 -1.795 1.00 98.50 292 ASP A O 1
ATOM 2380 N N . LYS A 1 293 ? 9.427 -1.158 -0.754 1.00 98.75 293 LYS A N 1
ATOM 2381 C CA . LYS A 1 293 ? 9.479 -2.628 -0.778 1.00 98.75 293 LYS A CA 1
ATOM 2382 C C . LYS A 1 293 ? 8.294 -3.247 -0.041 1.00 98.75 293 LYS A C 1
ATOM 2384 O O . LYS A 1 293 ? 7.686 -4.191 -0.540 1.00 98.75 293 LYS A O 1
ATOM 2389 N N . THR A 1 294 ? 7.963 -2.693 1.125 1.00 98.69 294 THR A N 1
ATOM 2390 C CA . THR A 1 294 ? 6.825 -3.131 1.941 1.00 98.69 294 THR A CA 1
ATOM 2391 C C . THR A 1 294 ? 5.509 -2.932 1.191 1.00 98.69 294 THR A C 1
ATOM 2393 O O . THR A 1 294 ? 4.664 -3.816 1.224 1.00 98.69 294 THR A O 1
ATOM 2396 N N . LEU A 1 295 ? 5.334 -1.825 0.464 1.00 98.62 295 LEU A N 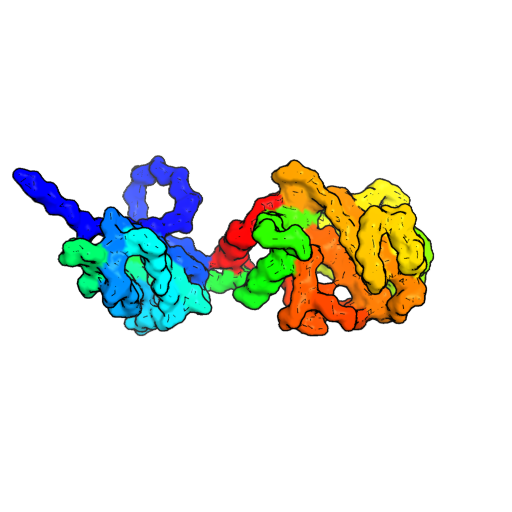1
ATOM 2397 C CA . LEU A 1 295 ? 4.111 -1.564 -0.306 1.00 98.62 295 LEU A CA 1
ATOM 2398 C C . LEU A 1 295 ? 3.933 -2.563 -1.457 1.00 98.62 295 LEU A C 1
ATOM 2400 O O . LEU A 1 295 ? 2.825 -3.052 -1.674 1.00 98.62 295 LEU A O 1
ATOM 2404 N N . ILE A 1 296 ? 5.020 -2.910 -2.154 1.00 98.75 296 ILE A N 1
ATOM 2405 C CA . ILE A 1 296 ? 5.007 -3.948 -3.200 1.00 98.75 296 ILE A CA 1
ATOM 2406 C C . ILE A 1 296 ? 4.619 -5.304 -2.597 1.00 98.75 296 ILE A C 1
ATOM 2408 O O . ILE A 1 296 ? 3.772 -5.999 -3.152 1.00 98.75 296 ILE A O 1
ATOM 2412 N N . GLN A 1 297 ? 5.191 -5.660 -1.444 1.00 98.62 297 GLN A N 1
ATOM 2413 C CA . GLN A 1 297 ? 4.823 -6.873 -0.707 1.00 98.62 297 GLN A CA 1
ATOM 2414 C C . GLN A 1 297 ? 3.344 -6.875 -0.320 1.00 98.62 297 GLN A C 1
ATOM 2416 O O . GLN A 1 297 ? 2.642 -7.831 -0.621 1.00 98.62 297 GLN A O 1
ATOM 2421 N N . MET A 1 298 ? 2.863 -5.785 0.283 1.00 98.62 298 MET A N 1
ATOM 2422 C CA . MET A 1 298 ? 1.472 -5.627 0.709 1.00 98.62 298 MET A CA 1
ATOM 2423 C C . MET A 1 298 ? 0.491 -5.781 -0.453 1.00 98.62 298 MET A C 1
ATOM 2425 O O . MET A 1 298 ? -0.535 -6.436 -0.292 1.00 98.62 298 MET A O 1
ATOM 2429 N N . LEU A 1 299 ? 0.801 -5.222 -1.630 1.00 98.50 299 LEU A N 1
ATOM 2430 C CA . LEU A 1 299 ? -0.053 -5.356 -2.813 1.00 98.50 299 LEU A CA 1
ATOM 2431 C C . LEU A 1 299 ? -0.227 -6.823 -3.230 1.00 98.50 299 LEU A C 1
ATOM 2433 O O . LEU A 1 299 ? -1.287 -7.198 -3.735 1.00 98.50 299 LEU A O 1
ATOM 2437 N N . TYR A 1 300 ? 0.800 -7.647 -3.024 1.00 98.25 300 TYR A N 1
ATOM 2438 C CA . TYR A 1 300 ? 0.859 -9.040 -3.463 1.00 98.25 300 TYR A CA 1
ATOM 2439 C C . TYR A 1 300 ? 0.726 -10.070 -2.337 1.00 98.25 300 TYR A C 1
ATOM 2441 O O . TYR A 1 300 ? 0.929 -11.250 -2.596 1.00 98.25 300 TYR A O 1
ATOM 2449 N N . GLU A 1 301 ? 0.288 -9.664 -1.142 1.00 97.88 301 GLU A N 1
ATOM 2450 C CA . GLU A 1 301 ? -0.160 -10.613 -0.118 1.00 97.88 301 GLU A CA 1
ATOM 2451 C C . GLU A 1 301 ? -1.298 -11.492 -0.645 1.00 97.88 301 GLU A C 1
ATOM 2453 O O . GLU A 1 301 ? -2.172 -11.032 -1.394 1.00 97.88 301 GLU A O 1
ATOM 2458 N N . ASP A 1 302 ? -1.317 -12.754 -0.216 1.00 96.50 302 ASP A N 1
ATOM 2459 C CA . ASP A 1 302 ? -2.294 -13.740 -0.674 1.00 96.50 302 ASP A CA 1
ATOM 2460 C C . ASP A 1 302 ? -3.730 -13.322 -0.354 1.00 96.50 302 ASP A C 1
ATOM 2462 O O . ASP A 1 302 ? -4.646 -13.574 -1.140 1.00 96.50 302 ASP A O 1
ATOM 2466 N N . GLU A 1 303 ? -3.954 -12.654 0.770 1.00 96.75 303 GLU A N 1
ATOM 2467 C CA . GLU A 1 303 ? -5.264 -12.166 1.180 1.00 96.75 303 GLU A CA 1
ATOM 2468 C C . GLU A 1 303 ? -5.699 -10.903 0.425 1.00 96.75 303 GLU A C 1
ATOM 2470 O O . GLU A 1 303 ? -6.891 -10.601 0.420 1.00 96.75 303 GLU A O 1
ATOM 2475 N N . ILE A 1 304 ? -4.790 -10.191 -0.253 1.00 97.06 304 ILE A N 1
ATOM 2476 C CA . ILE A 1 304 ? -5.108 -8.965 -0.997 1.00 97.06 304 ILE A CA 1
ATOM 2477 C C . ILE A 1 304 ? -5.525 -9.295 -2.428 1.00 97.06 304 ILE A C 1
ATOM 2479 O O . ILE A 1 304 ? -4.736 -9.744 -3.269 1.00 97.06 304 ILE A O 1
ATOM 2483 N N . LYS A 1 305 ? -6.802 -9.037 -2.718 1.00 95.94 305 LYS A N 1
ATOM 2484 C CA . LYS A 1 305 ? -7.435 -9.321 -4.009 1.00 95.94 305 LYS A CA 1
ATOM 2485 C C . LYS A 1 305 ? -7.791 -8.037 -4.752 1.00 95.94 305 LYS A C 1
ATOM 2487 O O . LYS A 1 305 ? -8.132 -7.025 -4.143 1.00 95.94 305 LYS A O 1
ATOM 2492 N N . ALA A 1 306 ? -7.743 -8.111 -6.081 1.00 95.69 306 ALA A N 1
ATOM 2493 C CA . ALA A 1 306 ? -8.315 -7.079 -6.937 1.00 95.69 306 ALA A CA 1
ATOM 2494 C C . ALA A 1 306 ? -9.789 -6.839 -6.563 1.00 95.69 306 ALA A C 1
ATOM 2496 O O . ALA A 1 306 ? -10.517 -7.780 -6.240 1.00 95.69 306 ALA A O 1
ATOM 2497 N N . GLY A 1 307 ? -10.211 -5.576 -6.560 1.00 93.56 307 GLY A N 1
ATOM 2498 C CA . GLY A 1 307 ? -11.570 -5.172 -6.205 1.00 93.56 307 GLY A CA 1
ATOM 2499 C C . GLY A 1 307 ? -11.813 -4.942 -4.712 1.00 93.56 307 GLY A C 1
ATOM 2500 O O . GLY A 1 307 ? -12.872 -4.421 -4.370 1.00 93.56 307 GLY A O 1
ATOM 2501 N N . MET A 1 308 ? -10.852 -5.248 -3.831 1.00 94.19 308 MET A N 1
ATOM 2502 C CA . MET A 1 308 ? -10.963 -4.891 -2.413 1.00 94.19 308 MET A CA 1
ATOM 2503 C C . MET A 1 308 ? -10.990 -3.375 -2.225 1.00 94.19 308 MET A C 1
ATOM 2505 O O . MET A 1 308 ? -10.145 -2.652 -2.753 1.00 94.19 308 MET A O 1
ATOM 2509 N N . THR A 1 309 ? -11.942 -2.897 -1.435 1.00 92.38 309 THR A N 1
ATOM 2510 C CA . THR A 1 309 ? -11.993 -1.510 -0.961 1.00 92.38 309 THR A CA 1
ATOM 2511 C C . THR A 1 309 ? -10.852 -1.217 0.013 1.00 92.38 309 THR A C 1
ATOM 2513 O O . THR A 1 309 ? -10.247 -2.129 0.588 1.00 92.38 309 THR A O 1
ATOM 2516 N N . GLN A 1 310 ? -10.594 0.069 0.261 1.00 90.94 310 GLN A N 1
ATOM 2517 C CA . GLN A 1 310 ? -9.612 0.506 1.255 1.00 90.94 310 GLN A CA 1
ATOM 2518 C C . GLN A 1 310 ? -9.875 -0.120 2.632 1.00 90.94 310 GLN A C 1
ATOM 2520 O O . GLN A 1 310 ? -8.956 -0.602 3.294 1.00 90.94 310 GLN A O 1
ATOM 2525 N N . VAL A 1 311 ? -11.144 -0.166 3.047 1.00 87.88 311 VAL A N 1
ATOM 2526 C CA . VAL A 1 311 ? -11.553 -0.726 4.342 1.00 87.88 311 VAL A CA 1
ATOM 2527 C C . VAL A 1 311 ? -11.255 -2.223 4.425 1.00 87.88 311 VAL A C 1
ATOM 2529 O O . VAL A 1 311 ? -10.714 -2.674 5.433 1.00 87.88 311 VAL A O 1
ATOM 2532 N N . GLU A 1 312 ? -11.570 -2.987 3.377 1.00 92.81 312 GLU A N 1
ATOM 2533 C CA . GLU A 1 312 ? -11.338 -4.437 3.344 1.00 92.81 312 GLU A CA 1
ATOM 2534 C C . GLU A 1 312 ? -9.845 -4.774 3.385 1.00 92.81 312 GLU A C 1
ATOM 2536 O O . GLU A 1 312 ? -9.424 -5.607 4.188 1.00 92.81 312 GLU A O 1
ATOM 2541 N N . ALA A 1 313 ? -9.027 -4.091 2.579 1.00 94.56 313 ALA A N 1
ATOM 2542 C CA . ALA A 1 313 ? -7.583 -4.312 2.552 1.00 94.56 313 ALA A CA 1
ATOM 2543 C C . ALA A 1 313 ? -6.922 -3.983 3.901 1.00 94.56 313 ALA A C 1
ATOM 2545 O O . ALA A 1 313 ? -6.097 -4.746 4.403 1.00 94.56 313 ALA A O 1
ATOM 2546 N N . ILE A 1 314 ? -7.317 -2.879 4.540 1.00 92.38 314 ILE A N 1
ATOM 2547 C CA . ILE A 1 314 ? -6.792 -2.527 5.863 1.00 92.38 314 ILE A CA 1
ATOM 2548 C C . ILE A 1 314 ? -7.251 -3.502 6.942 1.00 92.38 314 ILE A C 1
ATOM 2550 O O . ILE A 1 314 ? -6.467 -3.856 7.825 1.00 92.38 314 ILE A O 1
ATOM 2554 N N . GLU A 1 315 ? -8.487 -3.994 6.873 1.00 91.31 315 GLU A N 1
ATOM 2555 C CA . GLU A 1 315 ? -8.939 -5.042 7.784 1.00 91.31 315 GLU A CA 1
ATOM 2556 C C . GLU A 1 315 ? -8.108 -6.324 7.633 1.00 91.31 315 GLU A C 1
ATOM 2558 O O . GLU A 1 315 ? -7.750 -6.928 8.650 1.00 91.31 315 GLU A O 1
ATOM 2563 N N . VAL A 1 316 ? -7.734 -6.707 6.409 1.00 95.69 316 VAL A N 1
ATOM 2564 C CA . VAL A 1 316 ? -6.793 -7.811 6.163 1.00 95.69 316 VAL A CA 1
ATOM 2565 C C . VAL A 1 316 ? -5.464 -7.547 6.872 1.00 95.69 316 VAL A C 1
ATOM 2567 O O . VAL A 1 316 ? -5.058 -8.353 7.713 1.00 95.69 316 VAL A O 1
ATOM 2570 N N . PHE A 1 317 ? -4.817 -6.402 6.636 1.00 95.56 317 PHE A N 1
ATOM 2571 C CA . PHE A 1 317 ? -3.504 -6.106 7.226 1.00 95.56 317 PHE A CA 1
ATOM 2572 C C . PHE A 1 317 ? -3.527 -6.016 8.755 1.00 95.56 317 PHE A C 1
ATOM 2574 O O . PHE A 1 317 ? -2.599 -6.483 9.414 1.00 95.56 317 PHE A O 1
ATOM 2581 N N . HIS A 1 318 ? -4.603 -5.496 9.348 1.00 92.31 318 HIS A N 1
ATOM 2582 C CA . HIS A 1 318 ? -4.797 -5.485 10.800 1.00 92.31 318 HIS A CA 1
ATOM 2583 C C . HIS A 1 318 ? -4.919 -6.884 11.415 1.00 92.31 318 HIS A C 1
ATOM 2585 O O . HIS A 1 318 ? -4.746 -7.043 12.630 1.00 92.31 318 HIS A O 1
ATOM 2591 N N . ASN A 1 319 ? -5.277 -7.888 10.619 1.00 91.81 319 ASN A N 1
ATOM 2592 C CA . ASN A 1 319 ? -5.479 -9.263 11.062 1.00 91.81 319 ASN A CA 1
ATOM 2593 C C . ASN A 1 319 ? -4.359 -10.215 10.638 1.00 91.81 319 ASN A C 1
ATOM 2595 O O . ASN A 1 319 ? -4.275 -11.302 11.219 1.00 91.81 319 ASN A O 1
ATOM 2599 N N . LEU A 1 320 ? -3.528 -9.815 9.676 1.00 93.19 320 LEU A N 1
ATOM 2600 C CA . LEU A 1 320 ? -2.412 -10.595 9.167 1.00 93.19 320 LEU A CA 1
ATOM 2601 C C . LEU A 1 320 ? -1.248 -10.575 10.160 1.00 93.19 320 LEU A C 1
ATOM 2603 O O . LEU A 1 320 ? -0.826 -9.514 10.621 1.00 93.19 320 LEU A O 1
ATOM 2607 N N . LEU A 1 321 ? -0.739 -11.753 10.510 1.00 91.88 321 LEU A N 1
ATOM 2608 C CA . LEU A 1 321 ? 0.368 -11.926 11.453 1.00 91.88 321 LEU A CA 1
ATOM 2609 C C . LEU A 1 321 ? 1.660 -12.294 10.692 1.00 91.88 321 LEU A C 1
ATOM 2611 O O . LEU A 1 321 ? 1.548 -12.795 9.575 1.00 91.88 321 LEU A O 1
ATOM 2615 N N . PRO A 1 322 ? 2.854 -12.003 11.250 1.00 88.44 322 PRO A N 1
ATOM 2616 C CA . PRO A 1 322 ? 4.146 -12.299 10.627 1.00 88.44 322 PRO A CA 1
ATOM 2617 C C . PRO A 1 322 ? 4.372 -13.757 10.234 1.00 88.44 322 PRO A C 1
ATOM 2619 O O . PRO A 1 322 ? 3.887 -14.650 10.972 1.00 88.44 322 PRO A O 1
#

pLDDT: mean 89.28, std 15.76, range [29.11, 98.88]

Secondary structure (DSSP, 8-state):
------B-EEEE---------------PPPEE-TT--EEEEESSPBPGGG-STTTEEEEETTTTEE-SSEEEEE-TTS-EEEEEESSPPPTT-EEEEEEPSP-BBTTSPBBSS-EEEEEEE-SPPSS-HHHHHHHHHHHS--SSSS--PPP-EESS--EEEEEE---HHHHHHHHHHHHHHHHH-SS---EE-SSS-SEEEEEE-GGGGGGTSSS--TT-SEEEEEEE-TTT-EEEEEEEEEESSSS-HHHHHHHHHHHHHHTTT----BSS-TTSTTBSS-----S--HHHHHHHHHHT-TT--TT--HHHHHHHHHH---

Radius of gyration: 25.76 Å; chains: 1; bounding box: 73×45×67 Å

Foldseek 3Di:
DPPPPAKDKDKDDPDPDDDDDDDDDPPDAAEEFLFDKTKIFIPAAWDPVQDDCVQKFKAFPVVRDTDPQWDWDADPRNGIIMITGNDGHDAQTKMKIKGHDQTAGPVRHGHPGIDMGIHTYHGDFPDDPVLLVVLLQFQFDDPPDPDTAFFAAAQEAFEEEEDDDDDPLLVVLLVVLQVLLVVLAPRYHHDYDPDDGQEYEYAEAPVCPCVPDPPDDPPDQKAKDWDDDPPQSHTRHMYIYHHNPPDDSLLSSLRSNLRVLCRRRRVAADCPDPQASRHPDRDRRNDHDPSNSSSSNLSRPPLHGRPHTSVRSSSCRSPHHD

Organism: NCBI:txid1385511

InterPro domains:
  IPR014755 Copper resistance protein CopC/internalin, immunoglobulin-like [G3DSA:2.60.40.1220] (28-120)
  IPR021323 Protein of unknown function DUF2927 [PF11150] (129-318)
  IPR032812 SbsA, Ig-like domain [PF13205] (23-121)

Sequence (322 aa):
MKWIRSLIVILLSMTVIVIYQSLTYADELETVSTYKSWKITFNTPISPDYINSDSIYVMNEETGKRVSSVQLNLSQDQKVVTIQPTVPYNPTTTFTLHIKQPIISTKGMPMMEGEQKQFKTKGKPKYSEQAMEYFQEIAFGSEWGDADYPVRKWNNNPRIKVFGNPSDKDMNALQNTISEVNGLQDHIELKLVDSDPNIKIYFVPLEDFGEYVDNPKAGNWGLFYYWWEPGEFVIDEAEILISTDKPTPKGRSHLIREELTQSLGLPRDSYSYPKSMFFQDYTTVTAYTELDKTLIQMLYEDEIKAGMTQVEAIEVFHNLLP